Protein AF-A0A3D3L5B1-F1 (afdb_monomer)

pLDDT: mean 85.47, std 14.02, range [41.84, 98.19]

Radius of gyration: 19.56 Å; Cα contacts (8 Å, |Δi|>4): 425; chains: 1; bounding box: 46×57×60 Å

Solvent-accessible surface area (backbone atoms only — not comparable to full-atom values): 13973 Å² total; per-residue (Å²): 134,83,84,76,82,83,74,81,85,89,62,65,64,70,62,56,50,53,57,53,61,76,62,46,93,43,90,77,26,42,66,44,68,47,64,77,66,81,74,58,71,79,72,46,52,65,55,47,72,66,40,90,47,33,45,27,36,31,35,68,34,45,77,72,31,15,80,72,21,50,55,22,92,88,37,89,55,95,48,49,39,50,63,39,56,51,52,49,52,56,45,32,54,71,60,48,82,61,47,67,40,21,49,31,74,96,42,93,81,34,35,23,33,66,50,72,57,61,77,83,53,88,85,47,56,73,68,55,42,50,47,44,54,25,28,17,62,52,71,60,37,54,46,61,41,80,35,52,67,22,53,48,98,90,64,50,80,35,89,90,46,60,38,65,58,56,41,77,76,41,79,47,80,55,93,61,19,45,37,37,31,49,42,53,70,45,88,79,18,72,44,38,38,34,34,38,31,36,68,90,38,82,75,45,78,42,84,36,58,60,52,72,43,77,59,54,55,47,100,85,68,45,65,68,58,63,41,80,47,79,49,74,46,69,38,48,97,67,135

Nearest PDB structures (foldseek):
  4lpv-assembly1_A  TM=5.262E-01  e=6.154E-03  synthetic construct
  7kgy-assembly1_C-4  TM=3.955E-01  e=9.762E-02  Faecalibacterium prausnitzii
  3qwq-assembly1_B  TM=3.618E-01  e=9.762E-02  Homo sapiens
  5dc4-assembly1_B  TM=4.118E-01  e=4.409E-01  Homo sapiens
  6a97-assembly1_A  TM=2.199E-01  e=3.429E-01  Mus musculus

Foldseek 3Di:
DDDDPDDDDPDDVLVVQVVVQVPDPAVLFAADEAEPPPDDLVVCPCVLVSDLRHQAYEQEAEDQLHQFDLRHPNDVPSTRDRPSVVSRLVCLLVLGHHDYFFDQPPPLLRQKDKAFDFPDCPPDDPVVNNRRRRNSSSVVRIDMGRFQFDADPVGHGDPVRGPPQWDWPDWDCDPQKTKTAIGRADPQQPWKKKFKAFNVGTPDIDGDRIDIGHQDADPVRHGPTSDIDMDMDGGGPDD

Sequence (239 aa):
MQYRLMQGTNRPWRGVFREAFEKLQHPDGGGMTLNHPTGKLADYLPMLDFDPRVLGIKVWNQLTSGFGSSRGFYDHSGGPSLHFYKLWDDILRTGRRCWGFFVKDHNTYGRGRNVLLVPKLNAMNATEREAAALRAYRRGTFFGSVASLAASETGEVIAPYDRSSFRFSRIIVKDDALHVSVSGSDPKRPNVQIRFITDQGIASIVDAAEAAFPLKRDASGRLEAAFVRVEAFAYPKTH

Mean predicted aligned error: 7.01 Å

Secondary structure (DSSP, 8-state):
-------S--S-HHHHHHHHHHT-SSTTS--EEE-S--S-HHHHHHHHTT-TTEEEEE----GGG-TT-S--TT--SSS---HHHHHHHHHHHTT---EEE---TT-TT--EEEEE--S-GGGS-HHHHHHHHHHHHHHT-EEEEEPBPPB-TT--B-TT--B--SEEEEEEEETTEEEEEEE---TTS-EEEEEEEETTEEEEEE-SSEEEEE--B-TTS-BSSS-EEEEEEEE-S--

Structure (mmCIF, N/CA/C/O backbone):
data_AF-A0A3D3L5B1-F1
#
_entry.id   AF-A0A3D3L5B1-F1
#
loop_
_atom_site.group_PDB
_atom_site.id
_atom_site.type_symbol
_atom_site.label_atom_id
_atom_site.label_alt_id
_atom_site.label_comp_id
_atom_site.label_asym_id
_atom_site.label_entity_id
_atom_site.label_seq_id
_atom_site.pdbx_PDB_ins_code
_atom_site.Cartn_x
_atom_site.Cartn_y
_atom_site.Cartn_z
_atom_site.occupancy
_atom_site.B_iso_or_equiv
_atom_site.auth_seq_id
_atom_site.auth_comp_id
_atom_site.auth_asym_id
_atom_site.auth_atom_id
_atom_site.pdbx_PDB_model_num
ATOM 1 N N . MET A 1 1 ? 1.479 20.572 -40.925 1.00 41.84 1 MET A N 1
ATOM 2 C CA . MET A 1 1 ? 2.592 19.788 -40.346 1.00 41.84 1 MET A CA 1
ATOM 3 C C . MET A 1 1 ? 2.383 19.761 -38.837 1.00 41.84 1 MET A C 1
ATOM 5 O O . MET A 1 1 ? 2.417 20.818 -38.224 1.00 41.84 1 MET A O 1
ATOM 9 N N . GLN A 1 2 ? 2.015 18.617 -38.257 1.00 47.66 2 GLN A N 1
ATOM 10 C CA . GLN A 1 2 ? 1.681 18.516 -36.832 1.00 47.66 2 GLN A CA 1
ATOM 11 C C . GLN A 1 2 ? 2.930 18.048 -36.077 1.00 47.66 2 GLN A C 1
ATOM 13 O O . GLN A 1 2 ? 3.374 16.916 -36.257 1.00 47.66 2 GLN A O 1
ATOM 18 N N . TYR A 1 3 ? 3.533 18.930 -35.279 1.00 49.78 3 TYR A N 1
ATOM 19 C CA . TYR A 1 3 ? 4.671 18.568 -34.438 1.00 49.78 3 TYR A CA 1
ATOM 20 C C . TYR A 1 3 ? 4.189 17.635 -33.327 1.00 49.78 3 TYR A C 1
ATOM 22 O O . TYR A 1 3 ? 3.417 18.031 -32.454 1.00 49.78 3 TYR A O 1
ATOM 30 N N . ARG A 1 4 ? 4.622 16.373 -33.367 1.00 54.03 4 ARG A N 1
ATOM 31 C CA . ARG A 1 4 ? 4.389 15.426 -32.278 1.00 54.03 4 ARG A CA 1
ATOM 32 C C . ARG A 1 4 ? 5.399 15.751 -31.183 1.00 54.03 4 ARG A C 1
ATOM 34 O O . ARG A 1 4 ? 6.588 15.493 -31.348 1.00 54.03 4 ARG A O 1
ATOM 41 N N . LEU A 1 5 ? 4.937 16.348 -30.087 1.00 48.56 5 LEU A N 1
ATOM 42 C CA . LEU A 1 5 ? 5.744 16.489 -28.877 1.00 48.56 5 LEU A CA 1
ATOM 43 C C . LEU A 1 5 ? 6.160 15.087 -28.420 1.00 48.56 5 LEU A C 1
ATOM 45 O O . LEU A 1 5 ? 5.328 14.299 -27.970 1.00 48.56 5 LEU A O 1
ATOM 49 N N . MET A 1 6 ? 7.439 14.755 -28.594 1.00 58.12 6 MET A N 1
ATOM 50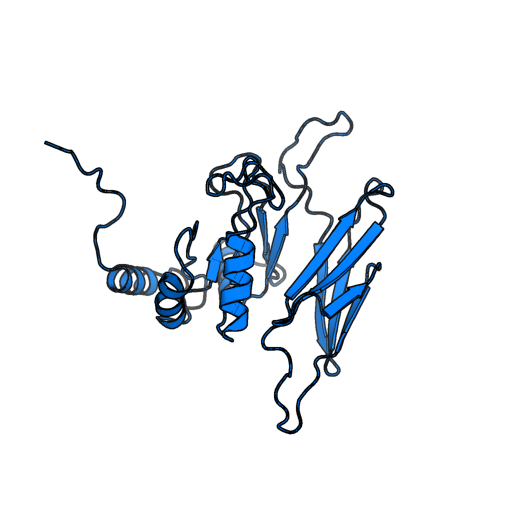 C CA . MET A 1 6 ? 7.994 13.498 -28.105 1.00 58.12 6 MET A CA 1
ATOM 51 C C . MET A 1 6 ? 8.172 13.612 -26.592 1.00 58.12 6 MET A C 1
ATOM 53 O O . MET A 1 6 ? 9.041 14.337 -26.117 1.00 58.12 6 MET A O 1
ATOM 57 N N . GLN A 1 7 ? 7.325 12.919 -25.835 1.00 62.00 7 GLN A N 1
ATOM 58 C CA . GLN A 1 7 ? 7.476 12.762 -24.391 1.00 62.00 7 GLN A CA 1
ATOM 59 C C . GLN A 1 7 ? 8.074 11.380 -24.091 1.00 62.00 7 GLN A C 1
ATOM 61 O O . GLN A 1 7 ? 7.596 10.365 -24.599 1.00 62.00 7 GLN A O 1
ATOM 66 N N . GLY A 1 8 ? 9.112 11.332 -23.252 1.00 71.62 8 GLY A N 1
ATOM 67 C CA . GLY A 1 8 ? 9.772 10.088 -22.836 1.00 71.62 8 GLY A CA 1
ATOM 68 C C . GLY A 1 8 ? 10.877 9.599 -23.782 1.00 71.62 8 GLY A C 1
ATOM 69 O O . GLY A 1 8 ? 11.389 10.345 -24.609 1.00 71.62 8 GLY A O 1
ATOM 70 N N . THR A 1 9 ? 11.284 8.333 -23.631 1.00 75.56 9 THR A N 1
ATOM 71 C CA . THR A 1 9 ? 12.465 7.764 -24.317 1.00 75.56 9 THR A CA 1
ATOM 72 C C . THR A 1 9 ? 12.182 7.202 -25.713 1.00 75.56 9 THR A C 1
ATOM 74 O O . THR A 1 9 ? 13.122 6.815 -26.400 1.00 75.56 9 THR A O 1
ATOM 77 N N . ASN A 1 10 ? 10.909 7.104 -26.123 1.00 81.75 10 ASN A N 1
ATOM 78 C CA . ASN A 1 10 ? 10.456 6.457 -27.368 1.00 81.75 10 ASN A CA 1
ATOM 79 C C . ASN A 1 10 ? 11.004 5.024 -27.584 1.00 81.75 10 ASN A C 1
ATOM 81 O O . ASN A 1 10 ? 11.100 4.532 -28.707 1.00 81.75 10 ASN A O 1
ATOM 85 N N . ARG A 1 11 ? 11.389 4.344 -26.498 1.00 86.81 11 ARG A N 1
ATOM 86 C CA . ARG A 1 11 ? 11.895 2.967 -26.502 1.00 86.81 11 ARG A CA 1
ATOM 87 C C . ARG A 1 11 ? 10.811 2.010 -26.005 1.00 86.81 11 ARG A C 1
ATOM 89 O O . ARG A 1 11 ? 10.010 2.397 -25.152 1.00 86.81 11 ARG A O 1
ATOM 96 N N . PRO A 1 12 ? 10.804 0.740 -26.451 1.00 90.81 12 PRO A N 1
ATOM 97 C CA . PRO A 1 12 ? 9.950 -0.279 -25.855 1.00 90.81 12 PRO A CA 1
ATOM 98 C C . PRO A 1 12 ? 10.194 -0.370 -24.346 1.00 90.81 12 PRO A C 1
ATOM 100 O O . PRO A 1 12 ? 11.338 -0.521 -23.907 1.00 90.81 12 PRO A O 1
ATOM 103 N N . TRP A 1 13 ? 9.122 -0.323 -23.552 1.00 92.38 13 TRP A N 1
ATOM 104 C CA . TRP A 1 13 ? 9.207 -0.264 -22.088 1.00 92.38 13 TRP A CA 1
ATOM 105 C C . TRP A 1 13 ? 10.046 -1.405 -21.490 1.00 92.38 13 TRP A C 1
ATOM 107 O O . TRP A 1 13 ? 10.797 -1.177 -20.549 1.00 92.38 13 TRP A O 1
ATOM 117 N N . ARG A 1 14 ? 10.015 -2.607 -22.087 1.00 95.12 14 ARG A N 1
ATOM 118 C CA . ARG A 1 14 ? 10.829 -3.758 -21.648 1.00 95.12 14 ARG A CA 1
ATOM 119 C C . ARG A 1 14 ? 12.327 -3.459 -21.664 1.00 95.12 14 ARG A C 1
ATOM 121 O O . ARG A 1 14 ? 13.038 -3.865 -20.753 1.00 95.12 14 ARG A O 1
ATOM 128 N N . GLY A 1 15 ? 12.805 -2.758 -22.694 1.00 94.94 15 GLY A N 1
ATOM 129 C CA . GLY A 1 15 ? 14.213 -2.370 -22.801 1.00 94.94 15 GLY A CA 1
ATOM 130 C C . GLY A 1 15 ? 14.598 -1.351 -21.731 1.00 94.94 15 GLY A C 1
ATOM 131 O O . GLY A 1 15 ? 15.632 -1.499 -21.090 1.00 94.94 15 GLY A O 1
ATOM 132 N N . VAL A 1 16 ? 13.720 -0.373 -21.487 1.00 92.81 16 VAL A N 1
ATOM 133 C CA . VAL A 1 16 ? 13.899 0.630 -20.426 1.00 92.81 16 VAL A CA 1
ATOM 134 C C . VAL A 1 16 ? 13.924 -0.030 -19.046 1.00 92.81 16 VAL A C 1
ATOM 136 O O . VAL A 1 16 ? 14.750 0.324 -18.212 1.00 92.81 16 VAL A O 1
ATOM 139 N N . PHE A 1 17 ? 13.057 -1.017 -18.809 1.00 94.88 17 PHE A N 1
ATOM 140 C CA . PHE A 1 17 ? 12.975 -1.706 -17.523 1.00 94.88 17 PHE A CA 1
ATOM 141 C C . PHE A 1 17 ? 14.249 -2.490 -17.217 1.00 94.88 17 PHE A C 1
ATOM 143 O O . PHE A 1 17 ? 14.795 -2.331 -16.130 1.00 94.88 17 PHE A O 1
ATOM 150 N N . ARG A 1 18 ? 14.762 -3.280 -18.173 1.00 95.12 18 ARG A N 1
ATOM 151 C CA . ARG A 1 18 ? 16.017 -4.033 -17.983 1.00 95.12 18 ARG A CA 1
ATOM 152 C C . ARG A 1 18 ? 17.177 -3.114 -17.629 1.00 95.12 18 ARG A C 1
ATOM 154 O O . ARG A 1 18 ? 17.833 -3.332 -16.618 1.00 95.12 18 ARG A O 1
ATOM 161 N N . GLU A 1 19 ? 17.355 -2.054 -18.410 1.00 93.69 19 GLU A N 1
ATOM 162 C CA . GLU A 1 19 ? 18.441 -1.101 -18.193 1.00 93.69 19 GLU A CA 1
ATOM 163 C C . GLU A 1 19 ? 18.327 -0.403 -16.829 1.00 93.69 19 GLU A C 1
ATOM 165 O O . GLU A 1 19 ? 19.323 -0.232 -16.129 1.00 93.69 19 GLU A O 1
ATOM 170 N N . ALA A 1 20 ? 17.113 -0.023 -16.418 1.00 92.69 20 ALA A N 1
ATOM 171 C CA . ALA A 1 20 ? 16.890 0.568 -15.102 1.00 92.69 20 ALA A CA 1
ATOM 172 C C . ALA A 1 20 ? 17.238 -0.413 -13.972 1.00 92.69 20 ALA A C 1
ATOM 174 O O . ALA A 1 20 ? 17.812 -0.015 -12.959 1.00 92.69 20 ALA A O 1
ATOM 175 N N . PHE A 1 21 ? 16.919 -1.696 -14.142 1.00 94.81 21 PHE A N 1
ATOM 176 C CA . PHE A 1 21 ? 17.197 -2.709 -13.133 1.00 94.81 21 PHE A CA 1
ATOM 177 C C . PHE A 1 21 ? 18.678 -3.076 -13.006 1.00 94.81 21 PHE A C 1
ATOM 179 O O . PHE A 1 21 ? 19.120 -3.386 -11.902 1.00 94.81 21 PHE A O 1
ATOM 186 N N . GLU A 1 22 ? 19.440 -3.025 -14.098 1.00 93.50 22 GLU A N 1
ATOM 187 C CA . GLU A 1 22 ? 20.901 -3.199 -14.087 1.00 93.50 22 GLU A CA 1
ATOM 188 C C . GLU A 1 22 ? 21.615 -2.067 -13.335 1.00 93.50 22 GLU A C 1
ATOM 190 O O . GLU A 1 22 ? 22.705 -2.262 -12.807 1.00 93.50 22 GLU A O 1
ATOM 195 N N . LYS A 1 23 ? 20.980 -0.893 -13.247 1.00 91.44 23 LYS A N 1
ATOM 196 C CA . LYS A 1 23 ? 21.533 0.323 -12.635 1.00 91.44 23 LYS A CA 1
ATOM 197 C C . LYS A 1 23 ? 21.024 0.589 -11.212 1.00 91.44 23 LYS A C 1
ATOM 199 O O . LYS A 1 23 ? 21.218 1.688 -10.692 1.00 91.44 23 LYS A O 1
ATOM 204 N N . LEU A 1 24 ? 20.358 -0.376 -10.569 1.00 91.44 24 LEU A N 1
ATOM 205 C CA . LEU A 1 24 ? 19.928 -0.220 -9.176 1.00 91.44 24 LEU A CA 1
ATOM 206 C C . LEU A 1 24 ? 21.146 -0.067 -8.257 1.00 91.44 24 LEU A C 1
ATOM 208 O O . LEU A 1 24 ? 21.999 -0.946 -8.199 1.00 91.44 24 LEU A O 1
ATOM 212 N N . GLN A 1 25 ? 21.178 1.016 -7.477 1.00 90.88 25 GLN A N 1
ATOM 213 C CA . GLN A 1 25 ? 22.231 1.261 -6.481 1.00 90.88 25 GLN A CA 1
ATOM 214 C C . GLN A 1 25 ? 22.277 0.175 -5.396 1.00 90.88 25 GLN A C 1
ATOM 216 O O . GLN A 1 25 ? 23.343 -0.169 -4.892 1.00 90.88 25 GLN A O 1
ATOM 221 N N . HIS A 1 26 ? 21.116 -0.393 -5.060 1.00 90.69 26 HIS A N 1
ATOM 222 C CA . HIS A 1 26 ? 20.982 -1.508 -4.130 1.00 90.69 26 HIS A CA 1
ATOM 223 C C . HIS A 1 26 ? 20.281 -2.673 -4.839 1.00 90.69 26 HIS A C 1
ATOM 225 O O . HIS A 1 26 ? 19.079 -2.574 -5.090 1.00 90.69 26 HIS A O 1
ATOM 231 N N . PRO A 1 27 ? 20.980 -3.783 -5.140 1.00 89.38 27 PRO A N 1
ATOM 232 C CA . PRO A 1 27 ? 20.403 -4.910 -5.879 1.00 89.38 27 PRO A CA 1
ATOM 233 C C . PRO A 1 27 ? 19.152 -5.517 -5.228 1.00 89.38 27 PRO A C 1
ATOM 235 O O . PRO A 1 27 ? 18.254 -5.993 -5.921 1.00 89.38 27 PRO A O 1
ATOM 238 N N . ASP A 1 28 ? 19.075 -5.476 -3.896 1.00 91.50 28 ASP A N 1
ATOM 239 C CA . ASP A 1 28 ? 17.947 -5.976 -3.108 1.00 91.50 28 ASP A CA 1
ATOM 240 C C . ASP A 1 28 ? 17.035 -4.860 -2.566 1.00 91.50 28 ASP A C 1
ATOM 242 O O . ASP A 1 28 ? 16.124 -5.115 -1.776 1.00 91.50 28 ASP A O 1
ATOM 246 N N . GLY A 1 29 ? 17.266 -3.616 -2.987 1.00 91.44 29 GLY A N 1
ATOM 247 C CA . GLY A 1 29 ? 16.500 -2.443 -2.594 1.00 91.44 29 GLY A CA 1
ATOM 248 C C . GLY A 1 29 ? 15.704 -1.854 -3.756 1.00 91.44 29 GLY A C 1
ATOM 249 O O . GLY A 1 29 ? 16.042 -2.000 -4.928 1.00 91.44 29 GLY A O 1
ATOM 250 N N . GLY A 1 30 ? 14.617 -1.163 -3.427 1.00 89.00 30 GLY A N 1
ATOM 251 C CA . GLY A 1 30 ? 13.880 -0.325 -4.362 1.00 89.00 30 GLY A CA 1
ATOM 252 C C . GLY A 1 30 ? 13.237 -1.142 -5.469 1.00 89.00 30 GLY A C 1
ATOM 253 O O . GLY A 1 30 ? 12.916 -2.312 -5.273 1.00 89.00 30 GLY A O 1
ATOM 254 N N . GLY A 1 31 ? 13.031 -0.521 -6.623 1.00 93.62 31 GLY A N 1
ATOM 255 C CA . GLY A 1 31 ? 12.413 -1.115 -7.802 1.00 93.62 31 GLY A CA 1
ATOM 256 C C . GLY A 1 31 ? 11.733 -0.052 -8.658 1.00 93.62 31 GLY A C 1
ATOM 257 O O . GLY A 1 31 ? 11.934 1.143 -8.462 1.00 93.62 31 GLY A O 1
ATOM 258 N N . MET A 1 32 ? 10.918 -0.504 -9.601 1.00 94.94 32 MET A N 1
ATOM 259 C CA . MET A 1 32 ? 10.133 0.331 -10.500 1.00 94.94 32 MET A CA 1
ATOM 260 C C . MET A 1 32 ? 8.702 0.453 -9.983 1.00 94.94 32 MET A C 1
ATOM 262 O O . MET A 1 32 ? 8.073 -0.552 -9.641 1.00 94.94 32 MET A O 1
ATOM 266 N N . THR A 1 33 ? 8.166 1.669 -9.991 1.00 94.38 33 THR A N 1
ATOM 267 C CA . THR A 1 33 ? 6.740 1.935 -9.784 1.00 94.38 33 THR A CA 1
ATOM 268 C C . THR A 1 33 ? 6.119 2.431 -11.082 1.00 94.38 33 THR A C 1
ATOM 270 O O . THR A 1 33 ? 6.701 3.251 -11.792 1.00 94.38 33 THR A O 1
ATOM 273 N N . LEU A 1 34 ? 4.921 1.947 -11.402 1.00 94.50 34 LEU A N 1
ATOM 274 C CA . LEU A 1 34 ? 4.155 2.431 -12.549 1.00 94.50 34 LEU A CA 1
ATOM 275 C C . LEU A 1 34 ? 3.356 3.657 -12.098 1.00 94.50 34 LEU A C 1
ATOM 277 O O . LEU A 1 34 ? 2.328 3.545 -11.424 1.00 94.50 34 LEU A O 1
ATOM 281 N N . ASN A 1 35 ? 3.885 4.841 -12.391 1.00 89.25 35 ASN A N 1
ATOM 282 C CA . ASN A 1 35 ? 3.299 6.098 -11.937 1.00 89.25 35 ASN A CA 1
ATOM 283 C C . ASN A 1 35 ? 2.119 6.519 -12.820 1.00 89.25 35 ASN A C 1
ATOM 285 O O . ASN A 1 35 ? 2.105 6.215 -14.009 1.00 89.25 35 ASN A O 1
ATOM 289 N N . HIS A 1 36 ? 1.136 7.205 -12.213 1.00 85.38 36 HIS A N 1
ATOM 290 C CA . HIS A 1 36 ? -0.056 7.759 -12.885 1.00 85.38 36 HIS A CA 1
ATOM 291 C C . HIS A 1 36 ? -0.653 6.825 -13.960 1.00 85.38 36 HIS A C 1
ATOM 293 O O . HIS A 1 36 ? -0.750 7.215 -15.126 1.00 85.38 36 HIS A O 1
ATOM 299 N N . PRO A 1 37 ? -1.034 5.582 -13.602 1.00 87.88 37 PRO A N 1
ATOM 300 C CA . PRO A 1 37 ? -1.519 4.616 -14.577 1.00 87.88 37 PRO A CA 1
ATOM 301 C C . PRO A 1 37 ? -2.951 4.943 -15.043 1.00 87.88 37 PRO A C 1
ATOM 303 O O . PRO A 1 37 ? -3.935 4.581 -14.402 1.00 87.88 37 PRO A O 1
ATOM 306 N N . THR A 1 38 ? -3.077 5.656 -16.160 1.00 83.44 38 THR A N 1
ATOM 307 C CA . THR A 1 38 ? -4.362 6.063 -16.762 1.00 83.44 38 THR A CA 1
ATOM 308 C C . THR A 1 38 ? -4.910 5.072 -17.795 1.00 83.44 38 THR A C 1
ATOM 310 O O . THR A 1 38 ? -6.014 5.262 -18.296 1.00 83.44 38 THR A O 1
ATOM 313 N N . GLY A 1 39 ? -4.149 4.028 -18.131 1.00 83.62 39 GLY A N 1
ATOM 314 C CA . GLY A 1 39 ? -4.523 2.984 -19.085 1.00 83.62 39 GLY A CA 1
ATOM 315 C C . GLY A 1 39 ? -5.474 1.934 -18.509 1.00 83.62 39 GLY A C 1
ATOM 316 O O . GLY A 1 39 ? -5.976 2.050 -17.387 1.00 83.62 39 GLY A O 1
ATOM 317 N N . LYS A 1 40 ? -5.707 0.877 -19.287 1.00 89.00 40 LYS A N 1
ATOM 318 C CA . LYS A 1 40 ? -6.562 -0.253 -18.902 1.00 89.00 40 LYS A CA 1
ATOM 319 C C . LYS A 1 40 ? -5.756 -1.293 -18.128 1.00 89.00 40 LYS A C 1
ATOM 321 O O . LYS A 1 40 ? -4.545 -1.400 -18.288 1.00 89.00 40 LYS A O 1
ATOM 326 N N . LEU A 1 41 ? -6.446 -2.136 -17.356 1.00 93.75 41 LEU A N 1
ATOM 327 C CA . LEU A 1 41 ? -5.845 -3.254 -16.615 1.00 93.75 41 LEU A CA 1
ATOM 328 C C . LEU A 1 41 ? -4.854 -4.070 -17.467 1.00 93.75 41 LEU A C 1
ATOM 330 O O . LEU A 1 41 ? -3.717 -4.292 -17.052 1.00 93.75 41 LEU A O 1
ATOM 334 N N . ALA A 1 42 ? -5.269 -4.458 -18.677 1.00 96.00 42 ALA A N 1
ATOM 335 C CA . ALA A 1 42 ? -4.481 -5.277 -19.599 1.00 96.00 42 ALA A CA 1
ATOM 336 C C . ALA A 1 42 ? -3.145 -4.640 -20.025 1.00 96.00 42 ALA A C 1
ATOM 338 O O . ALA A 1 42 ? -2.219 -5.369 -20.372 1.00 96.00 42 ALA A O 1
ATOM 339 N N . ASP A 1 43 ? -3.016 -3.313 -19.955 1.00 94.06 43 ASP A N 1
ATOM 340 C CA . ASP A 1 43 ? -1.771 -2.615 -20.288 1.00 94.06 43 ASP A CA 1
ATOM 341 C C . ASP A 1 43 ? -0.705 -2.824 -19.198 1.00 94.06 43 ASP A C 1
ATOM 343 O O . ASP A 1 43 ? 0.495 -2.840 -19.479 1.00 94.06 43 ASP A O 1
ATOM 347 N N . TYR A 1 44 ? -1.142 -3.018 -17.948 1.00 96.00 44 TYR A N 1
ATOM 348 C CA . TYR A 1 44 ? -0.272 -3.088 -16.774 1.00 96.00 44 TYR A CA 1
ATOM 349 C C . TYR A 1 44 ? 0.092 -4.510 -16.357 1.00 96.00 44 TYR A C 1
ATOM 351 O O . TYR A 1 44 ? 1.190 -4.707 -15.835 1.00 96.00 44 TYR A O 1
ATOM 359 N N . LEU A 1 45 ? -0.767 -5.509 -16.605 1.00 97.31 45 LEU A N 1
ATOM 360 C CA . LEU A 1 45 ? -0.469 -6.900 -16.224 1.00 97.31 45 LEU A CA 1
ATOM 361 C C . LEU A 1 45 ? 0.865 -7.398 -16.813 1.00 97.31 45 LEU A C 1
ATOM 363 O O . LEU A 1 45 ? 1.695 -7.876 -16.042 1.00 97.31 45 LEU A O 1
ATOM 367 N N . PRO A 1 46 ? 1.165 -7.203 -18.116 1.00 97.50 46 PRO A N 1
ATOM 368 C CA . PRO A 1 46 ? 2.442 -7.637 -18.678 1.00 97.50 46 PRO A CA 1
ATOM 369 C C . PRO A 1 46 ? 3.645 -6.890 -18.097 1.00 97.50 46 PRO A C 1
ATOM 371 O O . PRO A 1 46 ? 4.748 -7.428 -18.109 1.00 97.50 46 PRO A O 1
ATOM 374 N N . MET A 1 47 ? 3.460 -5.648 -17.630 1.00 97.56 47 MET A N 1
ATOM 375 C CA . MET A 1 47 ? 4.521 -4.877 -16.978 1.00 97.56 47 MET A CA 1
ATOM 376 C C . MET A 1 47 ? 4.802 -5.412 -15.574 1.00 97.56 47 MET A C 1
ATOM 378 O O . MET A 1 47 ? 5.963 -5.555 -15.210 1.00 97.56 47 MET A O 1
ATOM 382 N N . LEU A 1 48 ? 3.760 -5.732 -14.805 1.00 97.50 48 LEU A N 1
ATOM 383 C CA . LEU A 1 48 ? 3.882 -6.318 -13.466 1.00 97.50 48 LEU A CA 1
ATOM 384 C C . LEU A 1 48 ? 4.485 -7.727 -13.506 1.00 97.50 48 LEU A C 1
ATOM 386 O O . LEU A 1 48 ? 5.319 -8.056 -12.666 1.00 97.50 48 LEU A O 1
ATOM 390 N N . ASP A 1 49 ? 4.117 -8.522 -14.512 1.00 97.31 49 ASP A N 1
ATOM 391 C CA . ASP A 1 49 ? 4.609 -9.893 -14.699 1.00 97.31 49 ASP A CA 1
ATOM 392 C C . ASP A 1 49 ? 6.040 -9.937 -15.272 1.00 97.31 49 ASP A C 1
ATOM 394 O O . ASP A 1 49 ? 6.661 -10.997 -15.321 1.00 97.31 49 ASP A O 1
ATOM 398 N N . PHE A 1 50 ? 6.581 -8.800 -15.723 1.00 97.50 50 PHE A N 1
ATOM 399 C CA . PHE A 1 50 ? 7.870 -8.751 -16.412 1.00 97.50 50 PHE A CA 1
ATOM 400 C C . PHE A 1 50 ? 9.056 -9.097 -15.511 1.00 97.50 50 PHE A C 1
ATOM 402 O O . PHE A 1 50 ? 9.982 -9.780 -15.944 1.00 97.50 50 PHE A O 1
ATOM 409 N N . ASP A 1 51 ? 9.063 -8.563 -14.291 1.00 96.06 51 ASP A N 1
ATOM 410 C CA . ASP A 1 51 ? 10.162 -8.716 -13.344 1.00 96.06 51 ASP A CA 1
ATOM 411 C C . ASP A 1 51 ? 9.653 -8.418 -11.921 1.00 96.06 51 ASP A C 1
ATOM 413 O O . ASP A 1 51 ? 8.951 -7.420 -11.729 1.00 96.06 51 ASP A O 1
ATOM 417 N N . PRO A 1 52 ? 10.038 -9.189 -10.884 1.00 94.00 52 PRO A N 1
ATOM 418 C CA . PRO A 1 52 ? 9.644 -8.921 -9.496 1.00 94.00 52 PRO A CA 1
ATOM 419 C C . PRO A 1 52 ? 10.152 -7.571 -8.957 1.00 94.00 52 PRO A C 1
ATOM 421 O O . PRO A 1 52 ? 9.825 -7.178 -7.835 1.00 94.00 52 PRO A O 1
ATOM 424 N N . ARG A 1 53 ? 10.984 -6.845 -9.707 1.00 96.12 53 ARG A N 1
ATOM 425 C CA . ARG A 1 53 ? 11.406 -5.461 -9.464 1.00 96.12 53 ARG A CA 1
ATOM 426 C C . ARG A 1 53 ? 10.442 -4.413 -9.994 1.00 96.12 53 ARG A C 1
ATOM 428 O O . ARG A 1 53 ? 10.615 -3.260 -9.617 1.00 96.12 53 ARG A O 1
ATOM 435 N N . VAL A 1 54 ? 9.381 -4.787 -10.702 1.00 97.19 54 VAL A N 1
ATOM 436 C CA . VAL A 1 54 ? 8.183 -3.952 -10.857 1.00 97.19 54 VAL A CA 1
ATOM 437 C C . VAL A 1 54 ? 7.308 -4.148 -9.618 1.00 97.19 54 VAL A C 1
ATOM 439 O O . VAL A 1 54 ? 6.746 -5.215 -9.383 1.00 97.19 54 VAL A O 1
ATOM 442 N N . LEU A 1 55 ? 7.278 -3.139 -8.749 1.00 97.00 55 LEU A N 1
ATOM 443 C CA . LEU A 1 55 ? 6.739 -3.273 -7.393 1.00 97.00 55 LEU A CA 1
ATOM 444 C C . LEU A 1 55 ? 5.219 -3.120 -7.341 1.00 97.00 55 LEU A C 1
ATOM 446 O O . LEU A 1 55 ? 4.558 -3.733 -6.507 1.00 97.00 55 LEU A O 1
ATOM 450 N N . GLY A 1 56 ? 4.670 -2.285 -8.213 1.00 96.88 56 GLY A N 1
ATOM 451 C CA . GLY A 1 56 ? 3.254 -1.969 -8.220 1.00 96.88 56 GLY A CA 1
ATOM 452 C C . GLY A 1 56 ? 2.982 -0.631 -8.880 1.00 96.88 56 GLY A C 1
ATOM 453 O O . GLY A 1 56 ? 3.765 -0.157 -9.711 1.00 96.88 56 GLY A O 1
ATOM 454 N N . ILE A 1 57 ? 1.869 -0.020 -8.493 1.00 95.81 57 ILE A N 1
ATOM 455 C CA . ILE A 1 57 ? 1.353 1.177 -9.142 1.00 95.81 57 ILE A CA 1
ATOM 456 C C . ILE A 1 57 ? 1.234 2.345 -8.174 1.00 95.81 57 ILE A C 1
ATOM 458 O O . ILE A 1 57 ? 1.020 2.179 -6.970 1.00 95.81 57 ILE A O 1
ATOM 462 N N . LYS A 1 58 ? 1.306 3.557 -8.718 1.00 91.12 58 LYS A N 1
ATOM 463 C CA . LYS A 1 58 ? 0.890 4.746 -7.986 1.00 91.12 58 LYS A CA 1
ATOM 464 C C . LYS A 1 58 ? -0.631 4.775 -7.858 1.00 91.12 58 LYS A C 1
ATOM 466 O O . LYS A 1 58 ? -1.344 4.905 -8.852 1.00 91.12 58 LYS A O 1
ATOM 471 N N . VAL A 1 59 ? -1.104 4.766 -6.618 1.00 8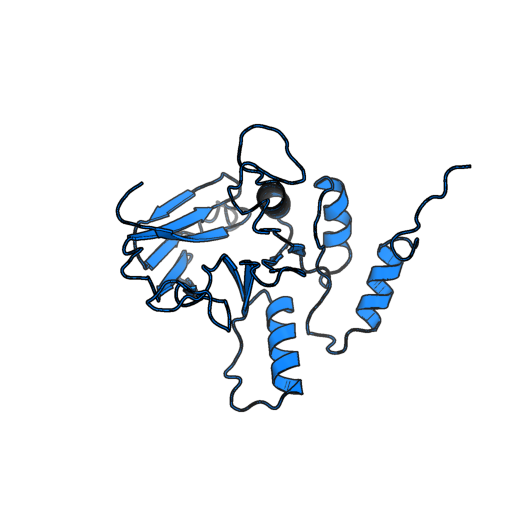8.31 59 VAL A N 1
ATOM 472 C CA . VAL A 1 59 ? -2.497 5.027 -6.253 1.00 88.31 59 VAL A CA 1
ATOM 473 C C . VAL A 1 59 ? -2.642 6.538 -6.083 1.00 88.31 59 VAL A C 1
ATOM 475 O O . VAL A 1 59 ? -2.410 7.107 -5.016 1.00 88.31 59 VAL A O 1
ATOM 478 N N . TRP A 1 60 ? -2.899 7.221 -7.197 1.00 72.94 60 TRP A N 1
ATOM 479 C CA . TRP A 1 60 ? -2.846 8.680 -7.267 1.00 72.94 60 TRP A CA 1
ATOM 480 C C . TRP A 1 60 ? -3.975 9.346 -6.469 1.00 72.94 60 TRP A C 1
ATOM 482 O O . TRP A 1 60 ? -5.145 9.034 -6.664 1.00 72.94 60 TRP A O 1
ATOM 492 N N . ASN A 1 61 ? -3.624 10.306 -5.605 1.00 66.00 61 ASN A N 1
ATOM 493 C CA . ASN A 1 61 ? -4.544 10.936 -4.649 1.00 66.00 61 ASN A CA 1
ATOM 494 C C . ASN A 1 61 ? -4.408 12.478 -4.548 1.00 66.00 61 ASN A C 1
ATOM 496 O O . ASN A 1 61 ? -4.615 13.060 -3.481 1.00 66.00 61 ASN A O 1
ATOM 500 N N . GLN A 1 62 ? -4.023 13.153 -5.637 1.00 63.25 62 GLN A N 1
ATOM 501 C CA . GLN A 1 62 ? -3.793 14.610 -5.688 1.00 63.25 62 GLN A CA 1
ATOM 502 C C . GLN A 1 62 ? -5.036 15.447 -5.340 1.00 63.25 62 GLN A C 1
ATOM 504 O O . GLN A 1 62 ? -6.124 15.141 -5.788 1.00 63.25 62 GLN A O 1
ATOM 509 N N . LEU A 1 63 ? -4.842 16.564 -4.627 1.00 49.88 63 LEU A N 1
ATOM 510 C CA . LEU A 1 63 ? -5.858 17.484 -4.079 1.00 49.88 63 LEU A CA 1
ATOM 511 C C . LEU A 1 63 ? -7.004 17.942 -5.006 1.00 49.88 63 LEU A C 1
ATOM 513 O O . LEU A 1 63 ? -8.125 18.054 -4.524 1.00 49.88 63 LEU A O 1
ATOM 517 N N . THR A 1 64 ? -6.775 18.220 -6.292 1.00 48.12 64 THR A N 1
ATOM 518 C CA . THR A 1 64 ? -7.859 18.644 -7.208 1.00 48.12 64 THR A CA 1
ATOM 519 C C . THR A 1 64 ? -8.743 17.468 -7.635 1.00 48.12 64 THR A C 1
ATOM 521 O O . THR A 1 64 ? -9.943 17.625 -7.836 1.00 48.12 64 THR A O 1
ATOM 524 N N . SER A 1 65 ? -8.172 16.266 -7.650 1.00 47.94 65 SER A N 1
ATOM 525 C CA . SER A 1 65 ? -8.799 14.991 -7.998 1.00 47.94 65 SER A CA 1
ATOM 526 C C . SER A 1 65 ? -8.694 13.992 -6.838 1.00 47.94 65 SER A C 1
ATOM 528 O O . SER A 1 65 ? -8.408 12.821 -7.074 1.00 47.94 65 SER A O 1
ATOM 530 N N . GLY A 1 66 ? -8.796 14.475 -5.590 1.00 47.28 66 GLY A N 1
ATOM 531 C CA . GLY A 1 66 ? -8.490 13.714 -4.376 1.00 47.28 66 GLY A CA 1
ATOM 532 C C . GLY A 1 66 ? -9.183 12.356 -4.312 1.00 47.28 66 GLY A C 1
ATOM 533 O O . GLY A 1 66 ? -10.124 12.084 -5.052 1.00 47.28 66 GLY A O 1
ATOM 534 N N . PHE A 1 67 ? -8.749 11.500 -3.389 1.00 51.31 67 PHE A N 1
ATOM 535 C CA . PHE A 1 67 ? -9.516 10.299 -3.068 1.00 51.31 67 PHE A CA 1
ATOM 536 C C . PHE A 1 67 ? -10.934 10.722 -2.662 1.00 51.31 67 PHE A C 1
ATOM 538 O O . PHE A 1 67 ? -11.089 11.430 -1.668 1.00 51.31 67 PHE A O 1
ATOM 545 N N . GLY A 1 68 ? -11.947 10.380 -3.461 1.00 48.56 68 GLY A N 1
ATOM 546 C CA . GLY A 1 68 ? -13.301 10.886 -3.228 1.00 48.56 68 GLY A CA 1
ATOM 547 C C . GLY A 1 68 ? -13.621 12.268 -3.833 1.00 48.56 68 GLY A C 1
ATOM 548 O O . GLY A 1 68 ? -14.670 12.816 -3.514 1.00 48.56 68 GLY A O 1
ATOM 549 N N . SER A 1 69 ? -12.777 12.858 -4.691 1.00 53.59 69 SER A N 1
ATOM 550 C CA . SER A 1 69 ? -13.093 14.128 -5.373 1.00 53.59 69 SER A CA 1
ATOM 551 C C . SER A 1 69 ? -13.944 13.901 -6.616 1.00 53.59 69 SER A C 1
ATOM 553 O O . SER A 1 69 ? -13.539 13.168 -7.521 1.00 53.59 69 SER A O 1
ATOM 555 N N . SER A 1 70 ? -15.070 14.610 -6.696 1.00 53.78 70 SER A N 1
ATOM 556 C CA . SER A 1 70 ? -15.946 14.701 -7.873 1.00 53.78 70 SER A CA 1
ATOM 557 C C . SER A 1 70 ? -15.357 15.508 -9.040 1.00 53.78 70 SER A C 1
ATOM 559 O O . SER A 1 70 ? -15.992 15.633 -10.080 1.00 53.78 70 SER A O 1
ATOM 561 N N . ARG A 1 71 ? -14.148 16.072 -8.892 1.00 52.66 71 ARG A N 1
ATOM 562 C CA . ARG A 1 71 ? -13.434 16.846 -9.927 1.00 52.66 71 ARG A CA 1
ATOM 563 C C . ARG A 1 71 ? -12.199 16.106 -10.453 1.00 52.66 71 ARG A C 1
ATOM 565 O O . ARG A 1 71 ? -11.120 16.684 -10.582 1.00 52.66 71 ARG A O 1
ATOM 572 N N . GLY A 1 72 ? -12.323 14.801 -10.692 1.00 51.72 72 GLY A N 1
ATOM 573 C CA . GLY A 1 72 ? -11.236 13.991 -11.244 1.00 51.72 72 GLY A CA 1
ATOM 574 C C . GLY A 1 72 ? -10.732 14.527 -12.592 1.00 51.72 72 GLY A C 1
ATOM 575 O O . GLY A 1 72 ? -11.527 14.928 -13.430 1.00 51.72 72 GLY A O 1
ATOM 576 N N . PHE A 1 73 ? -9.415 14.500 -12.841 1.00 51.12 73 PHE A N 1
ATOM 577 C CA . PHE A 1 73 ? -8.841 14.895 -14.145 1.00 51.12 73 PHE A CA 1
ATOM 578 C C . PHE A 1 73 ? -9.255 13.974 -15.304 1.00 51.12 73 PHE A C 1
ATOM 580 O O . PHE A 1 73 ? -9.113 14.349 -16.463 1.00 51.12 73 PHE A O 1
ATOM 587 N N . TYR A 1 74 ? -9.725 12.767 -14.987 1.00 53.78 74 TYR A N 1
ATOM 588 C CA . TYR A 1 74 ? -9.956 11.686 -15.947 1.00 53.78 74 TYR A CA 1
ATOM 589 C C . TYR A 1 74 ? -11.426 11.252 -16.025 1.00 53.78 74 TYR A C 1
ATOM 591 O O . TYR A 1 74 ? -11.743 10.339 -16.780 1.00 53.78 74 TYR A O 1
ATOM 599 N N . ASP A 1 75 ? -12.313 11.878 -15.244 1.00 48.81 75 ASP A N 1
ATOM 600 C CA . ASP A 1 75 ? -13.734 11.536 -15.191 1.00 48.81 75 ASP A CA 1
ATOM 601 C C . ASP A 1 75 ? -14.574 12.799 -14.945 1.00 48.81 75 ASP A C 1
ATOM 603 O O . ASP A 1 75 ? -14.419 13.466 -13.922 1.00 48.81 75 ASP A O 1
ATOM 607 N N . HIS A 1 76 ? -15.427 13.139 -15.916 1.00 53.38 76 HIS A N 1
ATOM 608 C CA . HIS A 1 76 ? -16.387 14.246 -15.842 1.00 53.38 76 HIS A CA 1
ATOM 609 C C . HIS A 1 76 ? -17.771 13.794 -15.356 1.00 53.38 76 HIS A C 1
ATOM 611 O O . HIS A 1 76 ? -18.700 14.603 -15.321 1.00 53.38 76 HIS A O 1
ATOM 617 N N . SER A 1 77 ? -17.945 12.515 -15.009 1.00 52.12 77 SER A N 1
ATOM 618 C CA . SER A 1 77 ? -19.163 12.060 -14.351 1.00 52.12 77 SER A CA 1
ATOM 619 C C . SER A 1 77 ? -19.250 12.688 -12.955 1.00 52.12 77 SER A C 1
ATOM 621 O O . SER A 1 77 ? -18.240 12.907 -12.291 1.00 52.12 77 SER A O 1
ATOM 623 N N . GLY A 1 78 ? -20.457 13.046 -12.508 1.00 48.62 78 GLY A N 1
ATOM 624 C CA . GLY A 1 78 ? -20.700 13.804 -11.269 1.00 48.62 78 GLY A CA 1
ATOM 625 C C . GLY A 1 78 ? -20.384 13.068 -9.956 1.00 48.62 78 GLY A C 1
ATOM 626 O O . GLY A 1 78 ? -20.984 13.386 -8.932 1.00 48.62 78 GLY A O 1
ATOM 627 N N . GLY A 1 79 ? -19.483 12.083 -9.968 1.00 51.31 79 GLY A N 1
ATOM 628 C CA . GLY A 1 79 ? -19.084 11.275 -8.822 1.00 51.31 79 GLY A CA 1
ATOM 629 C C . GLY A 1 79 ? -17.566 11.245 -8.609 1.00 51.31 79 GLY A C 1
ATOM 630 O O . GLY A 1 79 ? -16.789 11.658 -9.468 1.00 51.31 79 GLY A O 1
ATOM 631 N N . PRO A 1 80 ? -17.110 10.783 -7.435 1.00 55.59 80 PRO A N 1
ATOM 632 C CA . PRO A 1 80 ? -15.694 10.722 -7.126 1.00 55.59 80 PRO A CA 1
ATOM 633 C C . PRO A 1 80 ? -14.911 9.768 -8.033 1.00 55.59 80 PRO A C 1
ATOM 635 O O . PRO A 1 80 ? -15.214 8.575 -8.105 1.00 55.59 80 PRO A O 1
ATOM 638 N N . SER A 1 81 ? -13.844 10.266 -8.665 1.00 63.94 81 SER A N 1
ATOM 639 C CA . SER A 1 81 ? -12.978 9.430 -9.502 1.00 63.94 81 SER A CA 1
ATOM 640 C C . SER A 1 81 ? -12.117 8.512 -8.627 1.00 63.94 81 SER A C 1
ATOM 642 O O . SER A 1 81 ? -11.186 8.952 -7.954 1.00 63.94 81 SER A O 1
ATOM 644 N N . LEU A 1 82 ? -12.435 7.214 -8.631 1.00 76.38 82 LEU A N 1
ATOM 645 C CA . LEU A 1 82 ? -11.689 6.166 -7.918 1.00 76.38 82 LEU A CA 1
ATOM 646 C C . LEU A 1 82 ? -10.835 5.305 -8.859 1.00 76.38 82 LEU A C 1
ATOM 648 O O . LEU A 1 82 ? -10.429 4.213 -8.471 1.00 76.38 82 LEU A O 1
ATOM 652 N N . HIS A 1 83 ? -10.569 5.774 -10.085 1.00 80.81 83 HIS A N 1
ATOM 653 C CA . HIS A 1 83 ? -9.883 5.012 -11.144 1.00 80.81 83 HIS A CA 1
ATOM 654 C C . HIS A 1 83 ? -8.641 4.270 -10.640 1.00 80.81 83 HIS A C 1
ATOM 656 O O . HIS A 1 83 ? -8.561 3.053 -10.751 1.00 80.81 83 HIS A O 1
ATOM 662 N N . PHE A 1 84 ? -7.709 4.980 -10.003 1.00 85.38 84 PHE A N 1
ATOM 663 C CA . PHE A 1 84 ? -6.451 4.392 -9.530 1.00 85.38 84 PHE A CA 1
ATOM 664 C C . PHE A 1 84 ? -6.641 3.365 -8.411 1.00 85.38 84 PHE A C 1
ATOM 666 O O . PHE A 1 84 ? -5.851 2.433 -8.290 1.00 85.38 84 PHE A O 1
ATOM 673 N N . TYR A 1 85 ? -7.683 3.535 -7.596 1.00 84.56 85 TYR A N 1
ATOM 674 C CA . TYR A 1 85 ? -8.015 2.603 -6.524 1.00 84.56 85 TYR A CA 1
ATOM 675 C C . TYR A 1 85 ? -8.661 1.335 -7.073 1.00 84.56 85 TYR A C 1
ATOM 677 O O . TYR A 1 85 ? -8.247 0.234 -6.730 1.00 84.56 85 TYR A O 1
ATOM 685 N N . LYS A 1 86 ? -9.618 1.504 -7.993 1.00 87.25 86 LYS A N 1
ATOM 686 C CA . LYS A 1 86 ? -10.268 0.403 -8.707 1.00 87.25 86 LYS A CA 1
ATOM 687 C C . LYS A 1 86 ? -9.251 -0.399 -9.505 1.00 87.25 86 LYS A C 1
ATOM 689 O O . LYS A 1 86 ? -9.212 -1.609 -9.367 1.00 87.25 86 LYS A O 1
ATOM 694 N N . LEU A 1 87 ? -8.365 0.272 -10.242 1.00 91.44 87 LEU A N 1
ATOM 695 C CA . LEU A 1 87 ? -7.286 -0.388 -10.970 1.00 91.44 87 LEU A CA 1
ATOM 696 C C . LEU A 1 87 ? -6.385 -1.201 -10.031 1.00 91.44 87 LEU A C 1
ATOM 698 O O . LEU A 1 87 ? -5.993 -2.310 -10.379 1.00 91.44 87 LEU A O 1
ATOM 702 N N . TRP A 1 88 ? -6.063 -0.675 -8.845 1.00 93.44 88 TRP A N 1
ATOM 703 C CA . TRP A 1 88 ? -5.280 -1.421 -7.863 1.00 93.44 88 TRP A CA 1
ATOM 704 C C . TRP A 1 88 ? -6.012 -2.685 -7.393 1.00 93.44 88 TRP A C 1
ATOM 706 O O . TRP A 1 88 ? -5.437 -3.770 -7.466 1.00 93.44 88 TRP A O 1
ATOM 716 N N . ASP A 1 89 ? -7.278 -2.561 -6.985 1.00 92.12 89 ASP A N 1
ATOM 717 C CA . ASP A 1 89 ? -8.107 -3.696 -6.561 1.00 92.12 89 ASP A CA 1
ATOM 718 C C . ASP A 1 89 ? -8.300 -4.719 -7.692 1.00 92.12 89 ASP A C 1
ATOM 720 O O . ASP A 1 89 ? -8.219 -5.923 -7.457 1.00 92.12 89 ASP A O 1
ATOM 724 N N . ASP A 1 90 ? -8.486 -4.264 -8.931 1.00 94.06 90 ASP A N 1
ATOM 725 C CA . ASP A 1 90 ? -8.641 -5.124 -10.105 1.00 94.06 90 ASP A CA 1
ATOM 726 C C . ASP A 1 90 ? -7.366 -5.916 -10.402 1.00 94.06 90 ASP A C 1
ATOM 728 O O . ASP A 1 90 ? -7.442 -7.101 -10.725 1.00 94.06 90 ASP A O 1
ATOM 732 N N . ILE A 1 91 ? -6.186 -5.307 -10.238 1.00 96.38 91 ILE A N 1
ATOM 733 C CA . ILE A 1 91 ? -4.906 -6.019 -10.339 1.00 96.38 91 ILE A CA 1
ATOM 734 C C . ILE A 1 91 ? -4.793 -7.069 -9.229 1.00 96.38 91 ILE A C 1
ATOM 736 O O . ILE A 1 91 ? -4.467 -8.224 -9.523 1.00 96.38 91 ILE A O 1
ATOM 740 N N . LEU A 1 92 ? -5.075 -6.695 -7.976 1.00 95.44 92 LEU A N 1
ATOM 741 C CA . LEU A 1 92 ? -5.010 -7.606 -6.828 1.00 95.44 92 LEU A CA 1
ATOM 742 C C . LEU A 1 92 ? -5.978 -8.786 -6.981 1.00 95.44 92 LEU A C 1
ATOM 744 O O . LEU A 1 92 ? -5.616 -9.921 -6.677 1.00 95.44 92 LEU A O 1
ATOM 748 N N . ARG A 1 93 ? -7.171 -8.550 -7.539 1.00 94.44 93 ARG A N 1
ATOM 749 C CA . ARG A 1 93 ? -8.175 -9.583 -7.839 1.00 94.44 93 ARG A CA 1
ATOM 750 C C . ARG A 1 93 ? -7.664 -10.641 -8.823 1.00 94.44 93 ARG A C 1
ATOM 752 O O . ARG A 1 93 ? -8.146 -11.766 -8.807 1.00 94.44 93 ARG A O 1
ATOM 759 N N . THR A 1 94 ? -6.651 -10.331 -9.636 1.00 94.50 94 THR A N 1
ATOM 760 C CA . THR A 1 94 ? -6.004 -11.336 -10.500 1.00 94.50 94 THR A CA 1
ATOM 761 C C . THR A 1 94 ? -5.038 -12.272 -9.759 1.00 94.50 94 THR A C 1
ATOM 763 O O . THR A 1 94 ? -4.459 -13.157 -10.385 1.00 94.50 94 THR A O 1
ATOM 766 N N . GLY A 1 95 ? -4.810 -12.060 -8.457 1.00 91.00 95 GLY A N 1
ATOM 767 C CA . GLY A 1 95 ? -3.822 -12.788 -7.653 1.00 91.00 95 GLY A CA 1
ATOM 768 C C . GLY A 1 95 ? -2.380 -12.301 -7.840 1.00 91.00 95 GLY A C 1
ATOM 769 O O . GLY A 1 95 ? -1.450 -12.880 -7.280 1.00 91.00 95 GLY A O 1
ATOM 770 N N . ARG A 1 96 ? -2.161 -11.236 -8.623 1.00 93.19 96 ARG A N 1
ATOM 771 C CA . ARG A 1 96 ? -0.831 -10.657 -8.844 1.00 93.19 96 ARG A CA 1
ATOM 772 C C . ARG A 1 96 ? -0.414 -9.767 -7.688 1.00 93.19 96 ARG A C 1
ATOM 774 O O . ARG A 1 96 ? -1.181 -8.948 -7.185 1.00 93.19 96 ARG A O 1
ATOM 781 N N . ARG A 1 97 ? 0.869 -9.848 -7.340 1.00 93.00 97 ARG A N 1
ATOM 782 C CA . ARG A 1 97 ? 1.489 -8.921 -6.395 1.00 93.00 97 ARG A CA 1
ATOM 783 C C . ARG A 1 97 ? 1.561 -7.520 -7.008 1.00 93.00 97 ARG A C 1
ATOM 785 O O . ARG A 1 97 ? 2.273 -7.308 -7.986 1.00 93.00 97 ARG A O 1
ATOM 792 N N . CYS A 1 98 ? 0.899 -6.556 -6.379 1.00 96.38 98 CYS A N 1
ATOM 793 C CA . CYS A 1 98 ? 0.979 -5.147 -6.748 1.00 96.38 98 CYS A CA 1
ATOM 794 C C . CYS A 1 98 ? 0.880 -4.269 -5.500 1.00 96.38 98 CYS A C 1
ATOM 796 O O . CYS A 1 98 ? -0.181 -4.175 -4.883 1.00 96.38 98 CYS A O 1
ATOM 798 N N . TRP A 1 99 ? 1.969 -3.596 -5.131 1.00 96.12 99 TRP A N 1
ATOM 799 C CA . TRP A 1 99 ? 1.942 -2.633 -4.033 1.00 96.12 99 TRP A CA 1
ATOM 800 C C . TRP A 1 99 ? 1.297 -1.314 -4.468 1.00 96.12 99 TRP A C 1
ATOM 802 O O . TRP A 1 99 ? 1.558 -0.815 -5.564 1.00 96.12 99 TRP A O 1
ATOM 812 N N . GLY A 1 100 ? 0.461 -0.743 -3.603 1.00 94.50 100 GLY A N 1
ATOM 813 C CA . GLY A 1 100 ? -0.150 0.564 -3.821 1.00 94.50 100 GLY A CA 1
ATOM 814 C C . GLY A 1 100 ? 0.724 1.675 -3.251 1.00 94.50 100 GLY A C 1
ATOM 815 O O . GLY A 1 100 ? 0.912 1.752 -2.038 1.00 94.50 100 GLY A O 1
ATOM 816 N N . PHE A 1 101 ? 1.252 2.544 -4.112 1.00 93.62 101 PHE A N 1
ATOM 817 C CA . PHE A 1 101 ? 2.100 3.667 -3.709 1.00 93.62 101 PHE A CA 1
ATOM 818 C C . PHE A 1 101 ? 1.292 4.961 -3.608 1.00 93.62 101 PHE A C 1
ATOM 820 O O . PHE A 1 101 ? 0.750 5.443 -4.603 1.00 93.62 101 PHE A O 1
ATOM 827 N N . PHE A 1 102 ? 1.281 5.569 -2.425 1.00 89.69 102 PHE A N 1
ATOM 828 C CA . PHE A 1 102 ? 0.597 6.828 -2.144 1.00 89.69 102 PHE A CA 1
ATOM 829 C C . PHE A 1 102 ? 1.646 7.931 -2.050 1.00 89.69 102 PHE A C 1
ATOM 831 O O . PHE A 1 102 ? 2.491 7.927 -1.159 1.00 89.69 102 PHE A O 1
ATOM 838 N N . VAL A 1 103 ? 1.632 8.882 -2.984 1.00 84.19 103 VAL A N 1
ATOM 839 C CA . VAL A 1 103 ? 2.678 9.913 -3.072 1.00 84.19 103 VAL A CA 1
ATOM 840 C C . VAL A 1 103 ? 2.092 11.277 -3.423 1.00 84.19 103 VAL A C 1
ATOM 842 O O . VAL A 1 103 ? 1.118 11.371 -4.167 1.00 84.19 103 VAL A O 1
ATOM 845 N N . LYS A 1 104 ? 2.726 12.348 -2.932 1.00 78.38 104 LYS A N 1
ATOM 846 C CA . LYS A 1 104 ? 2.350 13.743 -3.231 1.00 78.38 104 LYS A CA 1
ATOM 847 C C . LYS A 1 104 ? 2.607 14.187 -4.670 1.00 78.38 104 LYS A C 1
ATOM 849 O O . LYS A 1 104 ? 2.024 15.180 -5.097 1.00 78.38 104 LYS A O 1
ATOM 854 N N . ASP A 1 105 ? 3.458 13.464 -5.394 1.00 78.50 105 ASP A N 1
ATOM 855 C CA . ASP A 1 105 ? 4.043 13.948 -6.647 1.00 78.50 105 ASP A CA 1
ATOM 856 C C . ASP A 1 105 ? 4.753 15.308 -6.475 1.00 78.50 105 ASP A C 1
ATOM 858 O O . ASP A 1 105 ? 5.242 15.627 -5.391 1.00 78.50 105 ASP A O 1
ATOM 862 N N . HIS A 1 106 ? 4.770 16.130 -7.518 1.00 77.06 106 HIS A N 1
ATOM 863 C CA . HIS A 1 106 ? 5.241 17.511 -7.522 1.00 77.06 106 HIS A CA 1
ATOM 864 C C . HIS A 1 106 ? 4.378 18.497 -6.700 1.00 77.06 106 HIS A C 1
ATOM 866 O O . HIS A 1 106 ? 4.625 19.698 -6.748 1.00 77.06 106 HIS A O 1
ATOM 872 N N . ASN A 1 107 ? 3.362 18.049 -5.946 1.00 74.62 107 ASN A N 1
ATOM 873 C CA . ASN A 1 107 ? 2.485 18.949 -5.189 1.00 74.62 107 ASN A CA 1
ATOM 874 C C . ASN A 1 107 ? 3.030 19.247 -3.782 1.00 74.62 107 ASN A C 1
ATOM 876 O O . ASN A 1 107 ? 3.108 18.350 -2.935 1.00 74.62 107 ASN A O 1
ATOM 880 N N . THR A 1 108 ? 3.301 20.525 -3.505 1.00 71.94 108 THR A N 1
ATOM 881 C CA . THR A 1 108 ? 3.723 21.046 -2.193 1.00 71.94 108 THR A CA 1
ATOM 882 C C . THR A 1 108 ? 2.814 20.586 -1.050 1.00 71.94 108 THR A C 1
ATOM 884 O O . THR A 1 108 ? 3.310 20.166 -0.007 1.00 71.94 108 THR A O 1
ATOM 887 N N . TYR A 1 109 ? 1.496 20.570 -1.270 1.00 74.88 109 TYR A N 1
ATOM 888 C CA . TYR A 1 109 ? 0.487 20.184 -0.277 1.00 74.88 109 TYR A CA 1
ATOM 889 C C . TYR A 1 109 ? -0.157 18.820 -0.570 1.00 74.88 109 TYR A C 1
ATOM 891 O O . TYR A 1 109 ? -1.231 18.498 -0.060 1.00 74.88 109 TYR A O 1
ATOM 899 N N . GLY A 1 110 ? 0.472 17.988 -1.406 1.00 74.38 110 GLY A N 1
ATOM 900 C CA . GLY A 1 110 ? -0.027 16.641 -1.674 1.00 74.38 110 GLY A CA 1
ATOM 901 C C . GLY A 1 110 ? -0.096 15.804 -0.391 1.00 74.38 110 GLY A C 1
ATOM 902 O O . GLY A 1 110 ? 0.793 15.877 0.459 1.00 74.38 110 GLY A O 1
ATOM 903 N N . ARG A 1 111 ? -1.140 14.979 -0.259 1.00 78.44 111 ARG A N 1
ATOM 904 C CA . ARG A 1 111 ? -1.476 14.254 0.984 1.00 78.44 111 ARG A CA 1
ATOM 905 C C . ARG A 1 111 ? -1.011 12.794 1.026 1.00 78.44 111 ARG A C 1
ATOM 907 O O . ARG A 1 111 ? -0.992 12.193 2.091 1.00 78.44 111 ARG A O 1
ATOM 914 N N . GLY A 1 112 ? -0.641 12.213 -0.118 1.00 83.12 112 GLY A N 1
ATOM 915 C CA . GLY A 1 112 ? -0.189 10.820 -0.206 1.00 83.12 112 GLY A CA 1
ATOM 916 C C . GLY A 1 112 ? 1.210 10.600 0.349 1.00 83.12 112 GLY A C 1
ATOM 917 O O . GLY A 1 112 ? 2.137 11.328 -0.020 1.00 83.12 112 GLY A O 1
ATOM 918 N N . ARG A 1 113 ? 1.361 9.595 1.209 1.00 86.12 113 ARG A N 1
ATOM 919 C CA . ARG A 1 113 ? 2.636 9.157 1.788 1.00 86.12 113 ARG A CA 1
ATOM 920 C C . ARG A 1 113 ? 2.709 7.635 1.817 1.00 86.12 113 ARG A C 1
ATOM 922 O O . ARG A 1 113 ? 1.698 6.979 2.040 1.00 86.12 113 ARG A O 1
ATOM 929 N N . ASN A 1 114 ? 3.916 7.093 1.699 1.00 90.62 114 ASN A N 1
ATOM 930 C CA . ASN A 1 114 ? 4.200 5.718 2.092 1.00 90.62 114 ASN A CA 1
ATOM 931 C C . ASN A 1 114 ? 4.910 5.757 3.443 1.00 90.62 114 ASN A C 1
ATOM 933 O O . ASN A 1 114 ? 5.944 6.413 3.580 1.00 90.62 114 ASN A O 1
ATOM 937 N N . VAL A 1 115 ? 4.359 5.069 4.435 1.00 90.31 115 VAL A N 1
ATOM 938 C CA . VAL A 1 115 ? 4.961 4.936 5.761 1.00 90.31 115 VAL A CA 1
ATOM 939 C C . VAL A 1 115 ? 5.726 3.623 5.794 1.00 90.31 115 VAL A C 1
ATOM 941 O O . VAL A 1 115 ? 5.132 2.545 5.766 1.00 90.31 115 VAL A O 1
ATOM 944 N N . LEU A 1 116 ? 7.054 3.723 5.803 1.00 92.00 116 LEU A N 1
ATOM 945 C CA . LEU A 1 116 ? 7.943 2.568 5.768 1.00 92.00 116 LEU A CA 1
ATOM 946 C C . LEU A 1 116 ? 8.102 1.955 7.159 1.00 92.00 116 LEU A C 1
ATOM 948 O O . LEU A 1 116 ? 8.374 2.657 8.133 1.00 92.00 116 LEU A O 1
ATOM 952 N N . LEU A 1 117 ? 7.995 0.632 7.227 1.00 89.50 117 LEU A N 1
ATOM 953 C CA . LEU A 1 117 ? 8.315 -0.159 8.406 1.00 89.50 117 LEU A CA 1
ATOM 954 C C . LEU A 1 117 ? 9.754 -0.651 8.253 1.00 89.50 117 LEU A C 1
ATOM 956 O O . LEU A 1 117 ? 10.036 -1.592 7.508 1.00 89.50 117 LEU A O 1
ATOM 960 N N . VAL A 1 118 ? 10.667 0.043 8.924 1.00 89.94 118 VAL A N 1
ATOM 961 C CA . VAL A 1 118 ? 12.115 -0.170 8.839 1.00 89.94 118 VAL A CA 1
ATOM 962 C C . VAL A 1 118 ? 12.699 -0.488 10.216 1.00 89.94 118 VAL A C 1
ATOM 964 O O . VAL A 1 118 ? 12.113 -0.102 11.233 1.00 89.94 118 VAL A O 1
ATOM 967 N N . PRO A 1 119 ? 13.858 -1.170 10.284 1.00 83.81 119 PRO A N 1
ATOM 968 C CA . PRO A 1 119 ? 14.601 -1.319 11.531 1.00 83.81 119 PRO A CA 1
ATOM 969 C C . PRO A 1 119 ? 14.950 0.041 12.157 1.00 83.81 119 PRO A C 1
ATOM 971 O O . PRO A 1 119 ? 14.876 1.082 11.504 1.00 83.81 119 PRO A O 1
ATOM 974 N N . LYS A 1 120 ? 15.365 0.044 13.430 1.00 86.38 120 LYS A N 1
ATOM 975 C CA . LYS A 1 120 ? 15.746 1.273 14.146 1.00 86.38 120 LYS A CA 1
ATOM 976 C C . LYS A 1 120 ? 16.872 2.012 13.403 1.00 86.38 120 LYS A C 1
ATOM 978 O O . LYS A 1 120 ? 18.027 1.602 13.455 1.00 86.38 120 LYS A O 1
ATOM 983 N N . LEU A 1 121 ? 16.524 3.128 12.762 1.00 84.38 121 LEU A N 1
ATOM 984 C CA . LEU A 1 121 ? 17.419 3.897 11.888 1.00 84.38 121 LEU A CA 1
ATOM 985 C C . LEU A 1 121 ? 18.515 4.672 12.635 1.00 84.38 121 LEU A C 1
ATOM 987 O O . LEU A 1 121 ? 19.511 5.056 12.033 1.00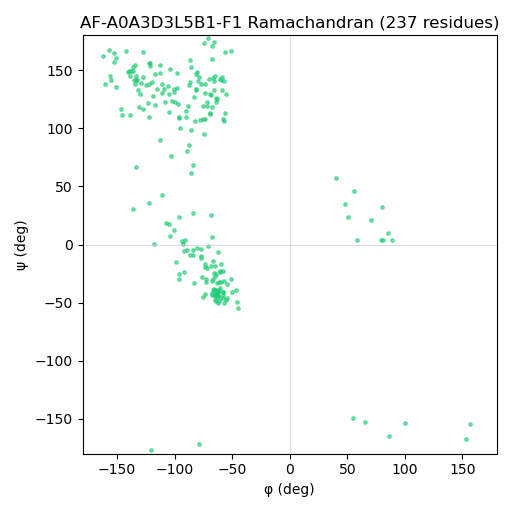 84.38 121 LEU A O 1
ATOM 991 N N . ASN A 1 122 ? 18.338 4.933 13.932 1.00 84.50 122 ASN A N 1
ATOM 992 C CA . ASN A 1 122 ? 19.201 5.855 14.682 1.00 84.50 122 ASN A CA 1
ATOM 993 C C . ASN A 1 122 ? 20.661 5.388 14.781 1.00 84.50 122 ASN A C 1
ATOM 995 O O . ASN A 1 122 ? 21.546 6.225 14.917 1.00 84.50 122 ASN A O 1
ATOM 999 N N . ALA A 1 123 ? 20.905 4.078 14.692 1.00 86.00 123 ALA A N 1
ATOM 1000 C CA . ALA A 1 123 ? 22.245 3.491 14.719 1.00 86.00 123 ALA A CA 1
ATOM 1001 C C . ALA A 1 123 ? 22.896 3.379 13.327 1.00 86.00 123 ALA A C 1
ATOM 1003 O O . ALA A 1 123 ? 24.041 2.956 13.230 1.00 86.00 123 ALA A O 1
ATOM 1004 N N . MET A 1 124 ? 22.172 3.726 12.260 1.00 93.12 124 MET A N 1
ATOM 1005 C CA . MET A 1 124 ? 22.619 3.570 10.875 1.00 93.12 124 MET A CA 1
ATOM 1006 C C . MET A 1 124 ? 23.186 4.881 10.325 1.00 93.12 124 MET A C 1
ATOM 1008 O O . MET A 1 124 ? 22.684 5.968 10.645 1.00 93.12 124 MET A O 1
ATOM 1012 N N . ASN A 1 125 ? 24.176 4.794 9.440 1.00 93.25 125 ASN A N 1
ATOM 1013 C CA . ASN A 1 125 ? 24.625 5.927 8.628 1.00 93.25 125 ASN A CA 1
ATOM 1014 C C . ASN A 1 125 ? 23.618 6.249 7.499 1.00 93.25 125 ASN A C 1
ATOM 1016 O O . ASN A 1 125 ? 22.628 5.542 7.310 1.00 93.25 125 ASN A O 1
ATOM 1020 N N . ALA A 1 126 ? 23.831 7.341 6.758 1.00 92.19 126 ALA A N 1
ATOM 1021 C CA . ALA A 1 126 ? 22.892 7.788 5.722 1.00 92.19 126 ALA A CA 1
ATOM 1022 C C . ALA A 1 126 ? 22.642 6.726 4.632 1.00 92.19 126 ALA A C 1
ATOM 1024 O O . ALA A 1 126 ? 21.487 6.433 4.322 1.00 92.19 126 ALA A O 1
ATOM 1025 N N . THR A 1 127 ? 23.704 6.100 4.123 1.00 91.75 127 THR A N 1
ATOM 1026 C CA . THR A 1 127 ? 23.635 5.062 3.084 1.00 91.75 127 THR A CA 1
ATOM 1027 C C . THR A 1 127 ? 22.879 3.824 3.563 1.00 91.75 127 THR A C 1
ATOM 1029 O O . THR A 1 127 ? 22.057 3.263 2.842 1.00 91.75 127 THR A O 1
ATOM 1032 N N . GLU A 1 128 ? 23.107 3.399 4.804 1.00 93.00 128 GLU A N 1
ATOM 1033 C CA . GLU A 1 128 ? 22.400 2.265 5.408 1.00 93.00 128 GLU A CA 1
ATOM 1034 C C . GLU A 1 128 ? 20.909 2.558 5.608 1.00 93.00 128 GLU A C 1
ATOM 1036 O O . GLU A 1 128 ? 20.070 1.687 5.361 1.00 93.00 128 GLU A O 1
ATOM 1041 N N . ARG A 1 129 ? 20.558 3.789 6.007 1.00 93.81 129 ARG A N 1
ATOM 1042 C CA . ARG A 1 129 ? 19.153 4.215 6.129 1.00 93.81 129 ARG A CA 1
ATOM 1043 C C . ARG A 1 129 ? 18.453 4.212 4.776 1.00 93.81 129 ARG A C 1
ATOM 1045 O O . ARG A 1 129 ? 17.322 3.736 4.686 1.00 93.81 129 ARG A O 1
ATOM 1052 N N . GLU A 1 130 ? 19.115 4.716 3.738 1.00 92.81 130 GLU A N 1
ATOM 1053 C CA . GLU A 1 130 ? 18.596 4.701 2.370 1.00 92.81 130 GLU A CA 1
ATOM 1054 C C . GLU A 1 130 ? 18.379 3.266 1.876 1.00 92.81 130 GLU A C 1
ATOM 1056 O O . GLU A 1 130 ? 17.276 2.916 1.445 1.00 92.81 130 GLU A O 1
ATOM 1061 N N . ALA A 1 131 ? 19.377 2.396 2.046 1.00 93.56 131 ALA A N 1
ATOM 1062 C CA . ALA A 1 131 ? 19.267 0.985 1.699 1.00 93.56 131 ALA A CA 1
ATOM 1063 C C . ALA A 1 131 ? 18.112 0.296 2.449 1.00 93.56 131 ALA A C 1
ATOM 1065 O O . ALA A 1 131 ? 17.335 -0.446 1.843 1.00 93.56 131 ALA A O 1
ATOM 1066 N N . ALA A 1 132 ? 17.954 0.557 3.751 1.00 94.38 132 ALA A N 1
ATOM 1067 C CA . ALA A 1 132 ? 16.864 0.008 4.557 1.00 94.38 132 ALA A CA 1
ATOM 1068 C C . ALA A 1 132 ? 15.485 0.484 4.070 1.00 94.38 132 ALA A C 1
ATOM 1070 O O . ALA A 1 132 ? 14.560 -0.325 3.956 1.00 94.38 132 ALA A O 1
ATOM 1071 N N . ALA A 1 133 ? 15.351 1.767 3.726 1.00 94.06 133 ALA A N 1
ATOM 1072 C CA . ALA A 1 133 ? 14.122 2.329 3.170 1.00 94.06 133 ALA A CA 1
ATOM 1073 C C . ALA A 1 133 ?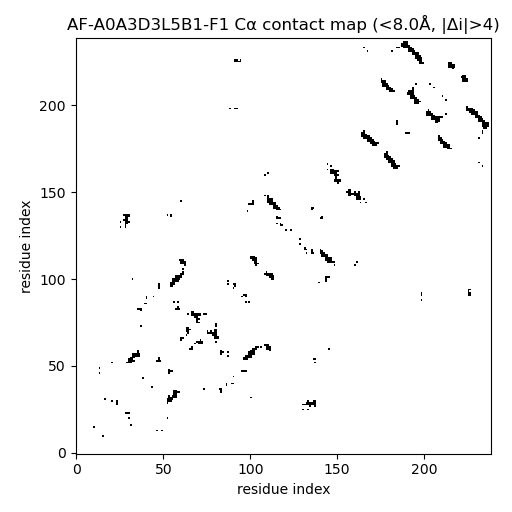 13.771 1.708 1.807 1.00 94.06 133 ALA A C 1
ATOM 1075 O O . ALA A 1 133 ? 12.634 1.295 1.568 1.00 94.06 133 ALA A O 1
ATOM 1076 N N . LEU A 1 134 ? 14.757 1.567 0.922 1.00 95.00 134 LEU A N 1
ATOM 1077 C CA . LEU A 1 134 ? 14.580 0.936 -0.383 1.00 95.00 134 LEU A CA 1
ATOM 1078 C C . LEU A 1 134 ? 14.217 -0.551 -0.244 1.00 95.00 134 LEU A C 1
ATOM 1080 O O . LEU A 1 134 ? 13.320 -1.038 -0.939 1.00 95.00 134 LEU A O 1
ATOM 1084 N N . ARG A 1 135 ? 14.845 -1.280 0.684 1.00 95.38 135 ARG A N 1
ATOM 1085 C CA . ARG A 1 135 ? 14.480 -2.672 0.997 1.00 95.38 135 ARG A CA 1
ATOM 1086 C C . ARG A 1 135 ? 13.058 -2.788 1.543 1.00 95.38 135 ARG A C 1
ATOM 1088 O O . ARG A 1 135 ? 12.388 -3.774 1.241 1.00 95.38 135 ARG A O 1
ATOM 1095 N N . ALA A 1 136 ? 12.564 -1.799 2.288 1.00 95.31 136 ALA A N 1
ATOM 1096 C CA . ALA A 1 136 ? 11.183 -1.815 2.765 1.00 95.31 136 ALA A CA 1
ATOM 1097 C C . ALA A 1 136 ? 10.175 -1.802 1.605 1.00 95.31 136 ALA A C 1
ATOM 1099 O O . ALA A 1 136 ? 9.250 -2.615 1.580 1.00 95.31 136 ALA A O 1
ATOM 1100 N N . TYR A 1 137 ? 10.405 -0.973 0.581 1.00 95.38 137 TYR A N 1
ATOM 1101 C CA . TYR A 1 137 ? 9.589 -1.000 -0.638 1.00 95.38 137 TYR A CA 1
ATOM 1102 C C . TYR A 1 137 ? 9.675 -2.333 -1.377 1.00 95.38 137 TYR A C 1
ATOM 1104 O O . TYR A 1 137 ? 8.651 -2.887 -1.780 1.00 95.38 137 TYR A O 1
ATOM 1112 N N . ARG A 1 138 ? 10.890 -2.875 -1.523 1.00 94.75 138 ARG A N 1
ATOM 1113 C CA . ARG A 1 138 ? 11.118 -4.181 -2.152 1.00 94.75 138 ARG A CA 1
ATOM 1114 C C . ARG A 1 138 ? 10.296 -5.285 -1.486 1.00 94.75 138 ARG A C 1
ATOM 1116 O O . ARG A 1 138 ? 9.680 -6.099 -2.174 1.00 94.75 138 ARG A O 1
ATOM 1123 N N . ARG A 1 139 ? 10.314 -5.311 -0.154 1.00 94.31 139 ARG A N 1
ATOM 1124 C CA . ARG A 1 139 ? 9.691 -6.349 0.678 1.00 94.31 139 ARG A CA 1
ATOM 1125 C C . ARG A 1 139 ? 8.203 -6.112 0.931 1.00 94.31 139 ARG A C 1
ATOM 1127 O O . ARG A 1 139 ? 7.553 -6.995 1.474 1.00 94.31 139 ARG A O 1
ATOM 1134 N N . GLY A 1 140 ? 7.669 -4.950 0.556 1.00 93.19 140 GLY A N 1
ATOM 1135 C CA . GLY A 1 140 ? 6.292 -4.576 0.879 1.00 93.19 140 GLY A CA 1
ATOM 1136 C C . GLY A 1 140 ? 6.080 -4.269 2.366 1.00 93.19 140 GLY A C 1
ATOM 1137 O O . GLY A 1 140 ? 4.954 -4.329 2.843 1.00 93.19 140 GLY A O 1
ATOM 1138 N N . THR A 1 141 ? 7.134 -3.937 3.122 1.00 93.25 141 THR A N 1
ATOM 1139 C CA . THR A 1 141 ? 7.026 -3.592 4.551 1.00 93.25 141 THR A CA 1
ATOM 1140 C C . THR A 1 141 ? 6.705 -2.109 4.716 1.00 93.25 141 THR A C 1
ATOM 1142 O O . THR A 1 141 ? 7.490 -1.326 5.249 1.00 93.25 141 THR A O 1
ATOM 1145 N N . PHE A 1 142 ? 5.555 -1.696 4.194 1.00 94.00 142 PHE A N 1
ATOM 1146 C CA . PHE A 1 142 ? 5.058 -0.329 4.280 1.00 94.00 142 PHE A CA 1
ATOM 1147 C C . PHE A 1 142 ? 3.541 -0.295 4.110 1.00 94.00 142 PHE A C 1
ATOM 1149 O O . PHE A 1 142 ? 2.934 -1.266 3.664 1.00 94.00 142 PHE A O 1
ATOM 1156 N N . PHE A 1 143 ? 2.933 0.847 4.417 1.00 92.62 143 PHE A N 1
ATOM 1157 C CA . PHE A 1 143 ? 1.541 1.119 4.068 1.00 92.62 143 PHE A CA 1
ATOM 1158 C C . PHE A 1 143 ? 1.379 2.518 3.481 1.00 92.62 143 PHE A C 1
ATOM 1160 O O . PHE A 1 143 ? 2.172 3.427 3.740 1.00 92.62 143 PHE A O 1
ATOM 1167 N N . GLY A 1 144 ? 0.335 2.682 2.677 1.00 90.81 144 GLY A N 1
ATOM 1168 C CA . GLY A 1 144 ? -0.085 3.976 2.161 1.00 90.81 144 GLY A CA 1
ATOM 1169 C C . GLY A 1 144 ? -0.858 4.780 3.201 1.00 90.81 144 GLY A C 1
ATOM 1170 O O . GLY A 1 144 ? -1.644 4.228 3.965 1.00 90.81 144 GLY A O 1
ATOM 1171 N N . SER A 1 145 ? -0.663 6.093 3.206 1.00 87.06 145 SER A N 1
ATOM 1172 C CA . SER A 1 145 ? -1.423 7.037 4.019 1.00 87.06 145 SER A CA 1
ATOM 1173 C C . SER A 1 145 ? -1.875 8.225 3.177 1.00 87.06 145 SER A C 1
ATOM 1175 O O . SER A 1 145 ? -1.147 8.721 2.310 1.00 87.06 145 SER A O 1
ATOM 1177 N N . VAL A 1 146 ? -3.094 8.688 3.446 1.00 82.38 146 VAL A N 1
ATOM 1178 C CA . VAL A 1 146 ? -3.614 9.969 2.968 1.00 82.38 146 VAL A CA 1
ATOM 1179 C C . VAL A 1 146 ? -3.787 10.860 4.188 1.00 82.38 146 VAL A C 1
ATOM 1181 O O . VAL A 1 146 ? -4.824 10.845 4.847 1.00 82.38 146 VAL A O 1
ATOM 1184 N N . ALA A 1 147 ? -2.739 11.604 4.519 1.00 74.94 147 ALA A N 1
ATOM 1185 C CA . ALA A 1 147 ? -2.698 12.391 5.740 1.00 74.94 147 ALA A CA 1
ATOM 1186 C C . ALA A 1 147 ? -3.345 13.772 5.559 1.00 74.94 147 ALA A C 1
ATOM 1188 O O . ALA A 1 147 ? -3.362 14.352 4.469 1.00 74.94 147 ALA A O 1
ATOM 1189 N N . SER A 1 148 ? -3.870 14.322 6.655 1.00 74.88 148 SER A N 1
ATOM 1190 C CA . SER A 1 148 ? -4.208 15.748 6.700 1.00 74.88 148 SER A CA 1
ATOM 1191 C C . SER A 1 148 ? -2.932 16.588 6.639 1.00 74.88 148 SER A C 1
ATOM 1193 O O . SER A 1 148 ? -1.851 16.108 6.976 1.00 74.88 148 SER A O 1
ATOM 1195 N N . LEU A 1 149 ? -3.057 17.856 6.247 1.00 79.88 149 LEU A N 1
ATOM 1196 C CA . LEU A 1 149 ? -1.941 18.785 6.389 1.00 79.88 149 LEU A CA 1
ATOM 1197 C C . LEU A 1 149 ? -1.717 19.103 7.870 1.00 79.88 149 LEU A C 1
ATOM 1199 O O . LEU A 1 149 ? -2.681 19.218 8.634 1.00 79.88 149 LEU A O 1
ATOM 1203 N N . ALA A 1 150 ? -0.453 19.229 8.268 1.00 81.81 150 ALA A N 1
ATOM 1204 C CA . ALA A 1 150 ? -0.112 19.804 9.563 1.00 81.81 150 ALA A CA 1
ATOM 1205 C C . ALA A 1 150 ? -0.529 21.278 9.575 1.00 81.81 150 ALA A C 1
ATOM 1207 O O . ALA A 1 150 ? -0.254 22.005 8.618 1.00 81.81 150 ALA A O 1
ATOM 1208 N N . ALA A 1 151 ? -1.206 21.695 10.642 1.00 84.38 151 ALA A N 1
ATOM 1209 C CA . ALA A 1 151 ? -1.654 23.065 10.821 1.00 84.38 151 ALA A CA 1
ATOM 1210 C C . ALA A 1 151 ? -1.383 23.540 12.252 1.00 84.38 151 ALA A C 1
ATOM 1212 O O . ALA A 1 151 ? -1.405 22.725 13.179 1.00 84.38 151 ALA A O 1
ATOM 1213 N N . SER A 1 152 ? -1.128 24.836 12.412 1.00 85.88 152 SER A N 1
ATOM 1214 C CA . SER A 1 152 ? -1.032 25.512 13.705 1.00 85.88 152 SER A CA 1
ATOM 1215 C C . SER A 1 152 ? -2.385 25.526 14.429 1.00 85.88 152 SER A C 1
ATOM 1217 O O . SER A 1 152 ? -3.425 25.155 13.875 1.00 85.88 152 SER A O 1
ATOM 1219 N N . GLU A 1 153 ? -2.393 26.014 15.669 1.00 84.00 153 GLU A N 1
ATOM 1220 C CA . GLU A 1 153 ? -3.627 26.252 16.428 1.00 84.00 153 GLU A CA 1
ATOM 1221 C C . GLU A 1 153 ? -4.560 27.255 15.732 1.00 84.00 153 GLU A C 1
ATOM 1223 O O . GLU A 1 153 ? -5.779 27.101 15.784 1.00 84.00 153 GLU A O 1
ATOM 1228 N N . THR A 1 154 ? -3.991 28.223 15.006 1.00 87.31 154 THR A N 1
ATOM 1229 C CA . THR A 1 154 ? -4.718 29.215 14.199 1.00 87.31 154 THR A CA 1
ATOM 1230 C C . THR A 1 154 ? -5.166 28.683 12.832 1.00 87.31 154 THR A C 1
ATOM 1232 O O . THR A 1 154 ? -5.862 29.381 12.100 1.00 87.31 154 THR A O 1
ATOM 1235 N N . GLY A 1 155 ? -4.818 27.437 12.484 1.00 83.12 155 GLY A N 1
ATOM 1236 C CA . GLY A 1 155 ? -5.227 26.779 11.240 1.00 83.12 155 GLY A CA 1
ATOM 1237 C C . GLY A 1 155 ? -4.297 27.004 10.044 1.00 83.12 155 GLY A C 1
ATOM 1238 O O . GLY A 1 155 ? -4.591 26.514 8.953 1.00 83.12 155 GLY A O 1
ATOM 1239 N N . GLU A 1 156 ? -3.168 27.688 10.228 1.00 87.38 156 GLU A N 1
ATOM 1240 C CA . GLU A 1 156 ? -2.173 27.894 9.173 1.00 87.38 156 GLU A CA 1
ATOM 1241 C C . GLU A 1 156 ? -1.393 26.611 8.893 1.00 87.38 156 GLU A C 1
ATOM 1243 O O . GLU A 1 156 ? -1.000 25.903 9.814 1.00 87.38 156 GLU A O 1
ATOM 1248 N N . VAL A 1 157 ? -1.139 26.302 7.620 1.00 84.12 157 VAL A N 1
ATOM 1249 C CA . VAL A 1 157 ? -0.403 25.093 7.222 1.00 84.12 157 VAL A CA 1
ATOM 1250 C C . VAL A 1 157 ? 1.083 25.231 7.576 1.00 84.12 157 VAL A C 1
ATOM 1252 O O . VAL A 1 157 ? 1.757 26.131 7.080 1.00 84.12 157 VAL A O 1
ATOM 1255 N N . ILE A 1 158 ? 1.616 24.304 8.377 1.00 86.94 158 ILE A N 1
ATOM 1256 C CA . ILE A 1 158 ? 2.995 24.356 8.901 1.00 86.94 158 ILE A CA 1
ATOM 1257 C C . ILE A 1 158 ? 3.854 23.192 8.409 1.00 86.94 158 ILE A C 1
ATOM 1259 O O . ILE A 1 158 ? 3.362 22.077 8.236 1.00 86.94 158 ILE A O 1
ATOM 1263 N N . ALA A 1 159 ? 5.153 23.425 8.204 1.00 81.06 159 ALA A N 1
ATOM 1264 C CA . ALA A 1 159 ? 6.116 22.371 7.878 1.00 81.06 159 ALA A CA 1
ATOM 1265 C C . ALA A 1 159 ? 6.266 21.388 9.067 1.00 81.06 159 ALA A C 1
ATOM 1267 O O . ALA A 1 159 ? 6.269 21.845 10.209 1.00 81.06 159 ALA A O 1
ATOM 1268 N N . PRO A 1 160 ? 6.390 20.060 8.849 1.00 70.12 160 PRO A N 1
ATOM 1269 C CA . PRO A 1 160 ? 6.613 19.351 7.579 1.00 70.12 160 PRO A CA 1
ATOM 1270 C C . PRO A 1 160 ? 5.352 19.058 6.728 1.00 70.12 160 PRO A C 1
ATOM 1272 O O . PRO A 1 160 ? 5.346 18.113 5.941 1.00 70.12 160 PRO A O 1
ATOM 1275 N N . TYR A 1 161 ? 4.288 19.862 6.845 1.00 78.25 161 TYR A N 1
ATOM 1276 C CA . TYR A 1 161 ? 3.024 19.807 6.086 1.00 78.25 161 TYR A CA 1
ATOM 1277 C C . TYR A 1 161 ? 2.263 18.487 6.201 1.00 78.25 161 TYR A C 1
ATOM 1279 O O . TYR A 1 161 ? 1.219 18.326 5.580 1.00 78.25 161 TYR A O 1
ATOM 1287 N N . ASP A 1 162 ? 2.748 17.550 7.007 1.00 74.81 162 ASP A N 1
ATOM 1288 C CA . ASP A 1 162 ? 2.216 16.206 7.143 1.00 74.81 162 ASP A CA 1
ATOM 1289 C C . ASP A 1 162 ? 1.712 15.981 8.564 1.00 74.81 162 ASP A C 1
ATOM 1291 O O . ASP A 1 162 ? 2.467 16.075 9.534 1.00 74.81 162 ASP A O 1
ATOM 1295 N N . ARG A 1 163 ? 0.421 15.675 8.689 1.00 78.06 163 ARG A N 1
ATOM 1296 C CA . ARG A 1 163 ? -0.200 15.269 9.946 1.00 78.06 163 ARG A CA 1
ATOM 1297 C C . ARG A 1 163 ? -0.416 13.760 9.934 1.00 78.06 163 ARG A C 1
ATOM 1299 O O . ARG A 1 163 ? -1.537 13.278 9.777 1.00 78.06 163 ARG A O 1
ATOM 1306 N N . SER A 1 164 ? 0.672 13.023 10.129 1.00 74.69 164 SER A N 1
ATOM 1307 C CA . SER A 1 164 ? 0.723 11.558 10.059 1.00 74.69 164 SER A CA 1
ATOM 1308 C C . SER A 1 164 ? 0.594 10.865 11.425 1.00 74.69 164 SER A C 1
ATOM 1310 O O . SER A 1 164 ? 1.117 9.763 11.609 1.00 74.69 164 SER A O 1
ATOM 1312 N N . SER A 1 165 ? -0.017 11.519 12.422 1.00 83.25 165 SER A N 1
ATOM 1313 C CA . SER A 1 165 ? -0.175 10.929 13.760 1.00 83.25 165 SER A CA 1
ATOM 1314 C C . SER A 1 165 ? -1.045 9.677 13.706 1.00 83.25 165 SER A C 1
ATOM 1316 O O . SER A 1 165 ? -0.686 8.677 14.321 1.00 83.25 165 SER A O 1
ATOM 1318 N N . PHE A 1 166 ? -2.133 9.727 12.927 1.00 88.25 166 PHE A N 1
ATOM 1319 C CA . PHE A 1 166 ? -3.001 8.584 12.682 1.00 88.25 166 PHE A CA 1
ATOM 1320 C C . PHE A 1 166 ? -2.345 7.604 11.710 1.00 88.25 166 PHE A C 1
ATOM 1322 O O . PHE A 1 166 ? -2.031 7.961 10.571 1.00 88.25 166 PHE A O 1
ATOM 1329 N N . ARG A 1 167 ? -2.122 6.372 12.167 1.00 90.62 167 ARG A N 1
ATOM 1330 C CA . ARG A 1 167 ? -1.375 5.351 11.423 1.00 90.62 167 ARG A CA 1
ATOM 1331 C C . ARG A 1 167 ? -1.639 3.952 11.958 1.00 90.62 167 ARG A C 1
ATOM 1333 O O . ARG A 1 167 ? -2.025 3.797 13.116 1.00 90.62 167 ARG A O 1
ATOM 1340 N N . PHE A 1 168 ? -1.327 2.939 11.154 1.00 92.94 168 PHE A N 1
ATOM 1341 C CA . PHE A 1 168 ? -1.192 1.580 11.664 1.00 92.94 168 PHE A CA 1
ATOM 1342 C C . PHE A 1 168 ? -0.020 1.512 12.648 1.00 92.94 168 PHE A C 1
ATOM 1344 O O . PHE A 1 168 ? 1.111 1.866 12.312 1.00 92.94 168 PHE A O 1
ATOM 1351 N N . SER A 1 169 ? -0.304 1.074 13.870 1.00 92.56 169 SER A N 1
ATOM 1352 C CA . SER A 1 169 ? 0.695 0.768 14.896 1.00 92.56 169 SER A CA 1
ATOM 1353 C C . SER A 1 169 ? 1.109 -0.702 14.853 1.00 92.56 169 SER A C 1
ATOM 1355 O O . SER A 1 169 ? 2.215 -1.039 15.276 1.00 92.56 169 SER A O 1
ATOM 1357 N N . ARG A 1 170 ? 0.245 -1.574 14.314 1.00 92.69 170 ARG A N 1
ATOM 1358 C CA . ARG A 1 170 ? 0.496 -3.008 14.163 1.00 92.69 170 ARG A CA 1
ATOM 1359 C C . ARG A 1 170 ? -0.266 -3.566 12.963 1.00 92.69 170 ARG A C 1
ATOM 1361 O O . ARG A 1 170 ? -1.443 -3.271 12.792 1.00 92.69 170 ARG A O 1
ATOM 1368 N N . ILE A 1 171 ? 0.407 -4.394 12.167 1.00 93.12 171 ILE A N 1
ATOM 1369 C CA . ILE A 1 171 ? -0.190 -5.250 11.134 1.00 93.12 171 ILE A CA 1
ATOM 1370 C C . ILE A 1 171 ? 0.533 -6.588 11.236 1.00 93.12 171 ILE A C 1
ATOM 1372 O O . ILE A 1 171 ? 1.737 -6.651 10.985 1.00 93.12 171 ILE A O 1
ATOM 1376 N N . ILE A 1 172 ? -0.161 -7.637 11.668 1.00 94.62 172 ILE A N 1
ATOM 1377 C CA . ILE A 1 172 ? 0.437 -8.961 11.855 1.00 94.62 172 ILE A CA 1
ATOM 1378 C C . ILE A 1 172 ? -0.500 -10.057 11.360 1.00 94.62 172 ILE A C 1
ATOM 1380 O O . ILE A 1 172 ? -1.712 -9.972 11.526 1.00 94.62 172 ILE A O 1
ATOM 1384 N N . VAL A 1 173 ? 0.073 -11.120 10.808 1.00 94.19 173 VAL A N 1
ATOM 1385 C CA . VAL A 1 173 ? -0.651 -12.371 10.580 1.00 94.19 173 VAL A CA 1
ATOM 1386 C C . VAL A 1 173 ? -0.287 -13.326 11.707 1.00 94.19 173 VAL A C 1
ATOM 1388 O O . VAL A 1 173 ? 0.896 -13.583 11.936 1.00 94.19 173 VAL A O 1
ATOM 1391 N N . LYS A 1 174 ? -1.287 -13.802 12.446 1.00 95.31 174 LYS A N 1
ATOM 1392 C CA . LYS A 1 174 ? -1.120 -14.720 13.574 1.00 95.31 174 LYS A CA 1
ATOM 1393 C C . LYS A 1 174 ? -2.409 -15.509 13.785 1.00 95.31 174 LYS A C 1
ATOM 1395 O O . LYS A 1 174 ? -3.486 -14.929 13.679 1.00 95.31 174 LYS A O 1
ATOM 1400 N N . ASP A 1 175 ? -2.285 -16.790 14.123 1.00 92.62 175 ASP A N 1
ATOM 1401 C CA . ASP A 1 175 ? -3.417 -17.659 14.474 1.00 92.62 175 ASP A CA 1
ATOM 1402 C C . ASP A 1 175 ? -4.481 -17.698 13.347 1.00 92.62 175 ASP A C 1
ATOM 1404 O O . ASP A 1 175 ? -5.664 -17.490 13.592 1.00 92.62 175 ASP A O 1
ATOM 1408 N N . ASP A 1 176 ? -4.026 -17.859 12.091 1.00 94.38 176 ASP A N 1
ATOM 1409 C CA . ASP A 1 176 ? -4.836 -17.770 10.857 1.00 94.38 176 ASP A CA 1
ATOM 1410 C C . ASP A 1 176 ? -5.741 -16.524 10.788 1.00 94.38 176 ASP A C 1
ATOM 1412 O O . ASP A 1 176 ? -6.839 -16.543 10.235 1.00 94.38 176 ASP A O 1
ATOM 1416 N N . ALA A 1 177 ? -5.272 -15.397 11.321 1.00 97.00 177 ALA A N 1
ATOM 1417 C CA . ALA A 1 177 ? -5.959 -14.119 11.233 1.00 97.00 177 ALA A CA 1
ATOM 1418 C C . ALA A 1 177 ? -4.987 -12.964 10.970 1.00 97.00 177 ALA A C 1
ATOM 1420 O O . ALA A 1 177 ? -3.828 -12.969 11.392 1.00 97.00 177 ALA A O 1
ATOM 1421 N N . 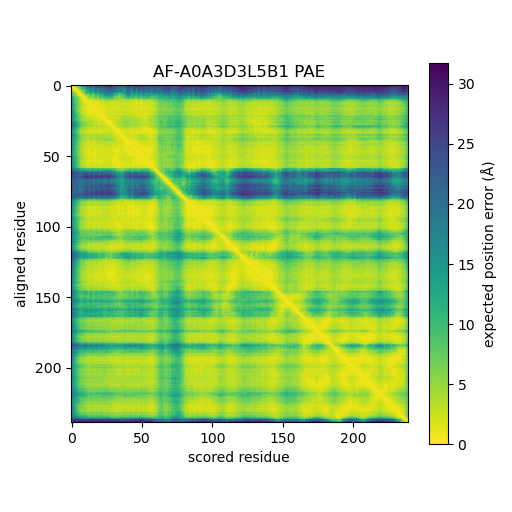LEU A 1 178 ? -5.478 -11.949 10.265 1.00 97.19 178 LEU A N 1
ATOM 1422 C CA . LEU A 1 178 ? -4.818 -10.661 10.098 1.00 97.19 178 LEU A CA 1
ATOM 1423 C C . LEU A 1 178 ? -5.278 -9.729 11.219 1.00 97.19 178 LEU A C 1
ATOM 1425 O O . LEU A 1 178 ? -6.424 -9.286 11.214 1.00 97.19 178 LEU A O 1
ATOM 1429 N N . HIS A 1 179 ? -4.388 -9.417 12.159 1.00 97.88 179 HIS A N 1
ATOM 1430 C CA . HIS A 1 179 ? -4.652 -8.476 13.248 1.00 97.88 179 HIS A CA 1
ATOM 1431 C C . HIS A 1 179 ? -4.037 -7.124 12.931 1.00 97.88 179 HIS A C 1
ATOM 1433 O O . HIS A 1 179 ? -2.868 -7.024 12.536 1.00 97.88 179 HIS A O 1
ATOM 1439 N N . VAL A 1 180 ? -4.822 -6.079 13.146 1.00 97.50 180 VAL A N 1
ATOM 1440 C CA . VAL A 1 180 ? -4.440 -4.700 12.876 1.00 97.50 180 VAL A CA 1
ATOM 1441 C C . VAL A 1 180 ? -4.800 -3.804 14.048 1.00 97.50 180 VAL A C 1
ATOM 1443 O O . VAL A 1 180 ? -5.856 -3.945 14.660 1.00 97.50 180 VAL A O 1
ATOM 1446 N N . SER A 1 181 ? -3.914 -2.855 14.324 1.00 96.75 181 SER A N 1
ATOM 1447 C CA . SER A 1 181 ? -4.117 -1.816 15.329 1.00 96.75 181 SER A CA 1
ATOM 1448 C C . SER A 1 181 ? -3.722 -0.472 14.740 1.00 96.75 181 SER A C 1
ATOM 1450 O O . SER A 1 181 ? -2.758 -0.374 13.969 1.00 96.75 181 SER A O 1
ATOM 1452 N N . VAL A 1 182 ? -4.439 0.576 15.128 1.00 94.88 182 VAL A N 1
ATOM 1453 C CA . VAL A 1 182 ? -4.119 1.959 14.773 1.00 94.88 182 VAL A CA 1
ATOM 1454 C C . VAL A 1 182 ? -3.902 2.811 16.012 1.00 94.88 182 VAL A C 1
ATOM 1456 O O . VAL A 1 182 ? -4.381 2.505 17.099 1.00 94.88 182 VAL A O 1
ATOM 1459 N N . SER A 1 183 ? -3.151 3.896 15.861 1.00 91.69 183 SER A N 1
ATOM 1460 C CA . SER A 1 183 ? -2.913 4.863 16.932 1.00 91.69 183 SER A CA 1
AT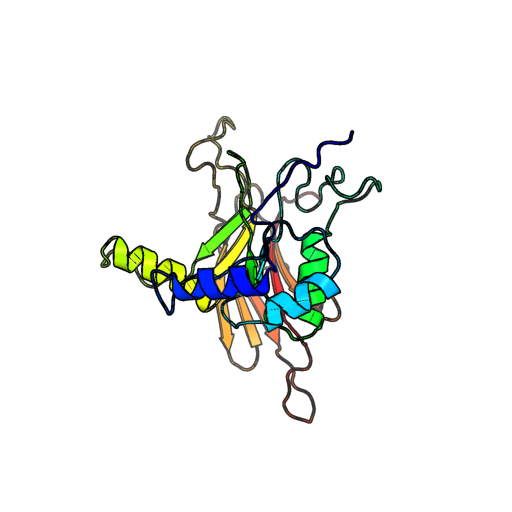OM 1461 C C . SER A 1 183 ? -2.873 6.291 16.400 1.00 91.69 183 SER A C 1
ATOM 1463 O O . SER A 1 183 ? -2.790 6.503 15.192 1.00 91.69 183 SER A O 1
ATOM 1465 N N . GLY A 1 184 ? -2.934 7.268 17.313 1.00 86.62 184 GLY A N 1
ATOM 1466 C CA . GLY A 1 184 ? -2.753 8.692 17.011 1.00 86.62 184 GLY A CA 1
ATOM 1467 C C . GLY A 1 184 ? -3.976 9.399 16.423 1.00 86.62 184 GLY A C 1
ATOM 1468 O O . GLY A 1 184 ? -3.816 10.323 15.617 1.00 86.62 184 GLY A O 1
ATOM 1469 N N . SER A 1 185 ? -5.181 8.972 16.822 1.00 75.69 185 SER A N 1
ATOM 1470 C CA . SER A 1 185 ? -6.439 9.661 16.519 1.00 75.69 185 SER A CA 1
ATOM 1471 C C . SER A 1 185 ? -6.446 11.095 17.067 1.00 75.69 185 SER A C 1
ATOM 1473 O O . SER A 1 185 ? -5.900 11.392 18.127 1.00 75.69 185 SER A O 1
ATOM 1475 N N . ASP A 1 186 ? -7.071 11.994 16.313 1.00 76.44 186 ASP A N 1
ATOM 1476 C CA . ASP A 1 186 ? -7.231 13.414 16.634 1.00 76.44 186 ASP A CA 1
ATOM 1477 C C . ASP A 1 186 ? -8.496 13.611 17.488 1.00 76.44 186 ASP A C 1
ATOM 1479 O O . ASP A 1 186 ? -9.526 13.053 17.114 1.00 76.44 186 ASP A O 1
ATOM 1483 N N . PRO A 1 187 ? -8.503 14.436 18.555 1.00 77.69 187 PRO A N 1
ATOM 1484 C CA . PRO A 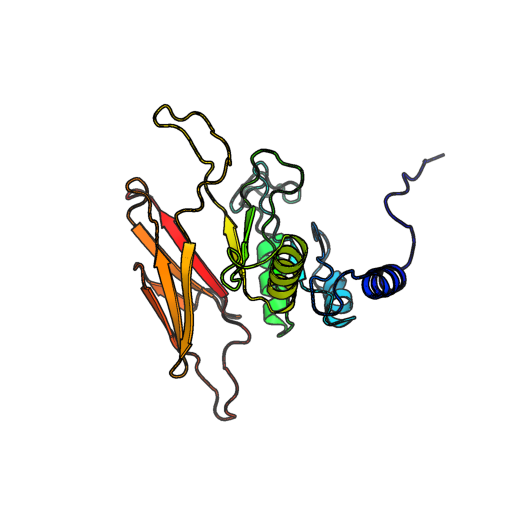1 187 ? -9.735 14.787 19.269 1.00 77.69 187 PRO A CA 1
ATOM 1485 C C . PRO A 1 187 ? -10.868 15.296 18.362 1.00 77.69 187 PRO A C 1
ATOM 1487 O O . PRO A 1 187 ? -12.040 15.071 18.655 1.00 77.69 187 PRO A O 1
ATOM 1490 N N . LYS A 1 188 ? -10.540 15.935 17.225 1.00 78.12 188 LYS A N 1
ATOM 1491 C CA . LYS A 1 188 ? -11.534 16.369 16.220 1.00 78.12 188 LYS A CA 1
ATOM 1492 C C . LYS A 1 188 ? -12.128 15.214 15.398 1.00 78.12 188 LYS A C 1
ATOM 1494 O O . LYS A 1 188 ? -13.142 15.395 14.730 1.00 78.12 188 LYS A O 1
ATOM 1499 N N . ARG A 1 189 ? -11.489 14.044 15.407 1.00 82.94 189 ARG A N 1
ATOM 1500 C CA . ARG A 1 189 ? -11.892 12.819 14.701 1.00 82.94 189 ARG A CA 1
ATOM 1501 C C . ARG A 1 189 ? -11.797 11.626 15.660 1.00 82.94 189 ARG A C 1
ATOM 1503 O O . ARG A 1 189 ? -10.907 10.788 15.499 1.00 82.94 189 ARG A O 1
ATOM 1510 N N . PRO A 1 190 ? -12.650 11.599 16.699 1.00 84.88 190 PRO A N 1
ATOM 1511 C CA . PRO A 1 190 ? -12.521 10.640 17.790 1.00 84.88 190 PRO A CA 1
ATOM 1512 C C . PRO A 1 190 ? -12.943 9.227 17.382 1.00 84.88 190 PRO A C 1
ATOM 1514 O O . PRO A 1 190 ? -12.569 8.271 18.052 1.00 84.88 190 PRO A O 1
ATOM 1517 N N . ASN A 1 191 ? -13.711 9.093 16.299 1.00 89.62 191 ASN A N 1
ATOM 1518 C CA . ASN A 1 191 ? -14.182 7.803 15.831 1.00 89.62 191 ASN A CA 1
ATOM 1519 C C . ASN A 1 191 ? -13.143 7.177 14.911 1.00 89.62 191 ASN A C 1
ATOM 1521 O O . ASN A 1 191 ? -12.555 7.856 14.063 1.00 89.62 191 ASN A O 1
ATOM 1525 N N . VAL A 1 192 ? -12.956 5.871 15.062 1.00 92.12 192 VAL A N 1
ATOM 1526 C CA . VAL A 1 192 ? -12.046 5.073 14.250 1.00 92.12 192 VAL A CA 1
ATOM 1527 C C . VAL A 1 192 ? -12.823 3.924 13.636 1.00 92.12 192 VAL A C 1
ATOM 1529 O O . VAL A 1 192 ? -13.620 3.289 14.316 1.00 92.12 192 VAL A O 1
ATOM 1532 N N . GLN A 1 193 ? -12.568 3.660 12.359 1.00 94.12 193 GLN A N 1
ATOM 1533 C CA . GLN A 1 193 ? -13.115 2.511 11.655 1.00 94.12 193 GLN A CA 1
ATOM 1534 C C . GLN A 1 193 ? -12.009 1.792 10.897 1.00 94.12 193 GLN A C 1
ATOM 1536 O O . GLN A 1 193 ? -11.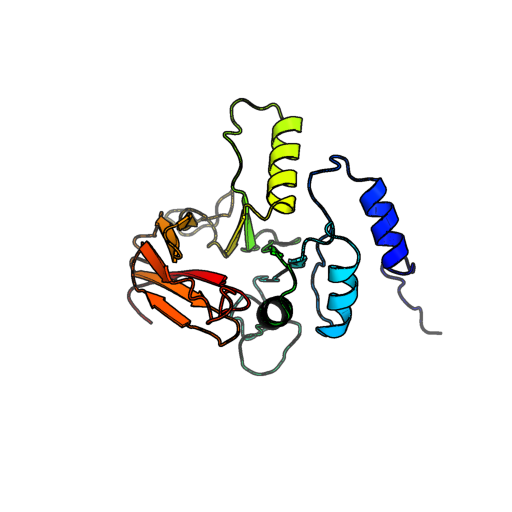239 2.422 10.168 1.00 94.12 193 GLN A O 1
ATOM 1541 N N . ILE A 1 194 ? -11.966 0.473 11.039 1.00 97.12 194 ILE A N 1
ATOM 1542 C CA . ILE A 1 194 ? -11.102 -0.429 10.286 1.00 97.12 194 ILE A CA 1
ATOM 1543 C C . ILE A 1 194 ? -11.977 -1.232 9.327 1.00 97.12 194 ILE A C 1
ATOM 1545 O O . ILE A 1 194 ? -13.023 -1.752 9.714 1.00 97.12 194 ILE A O 1
ATOM 1549 N N . ARG A 1 195 ? -11.555 -1.335 8.066 1.00 97.50 195 ARG A N 1
ATOM 1550 C CA . ARG A 1 195 ? -12.236 -2.129 7.039 1.00 97.50 195 ARG A CA 1
ATOM 1551 C C . ARG A 1 195 ? -11.296 -3.170 6.466 1.00 97.50 195 ARG A C 1
ATOM 1553 O O . ARG A 1 195 ? -10.150 -2.857 6.149 1.00 97.50 195 ARG A O 1
ATOM 1560 N N . PHE A 1 196 ? -11.816 -4.373 6.264 1.00 97.31 196 PHE A N 1
ATOM 1561 C CA . PHE A 1 196 ? -11.147 -5.437 5.526 1.00 97.31 196 PHE A CA 1
ATOM 1562 C C . PHE A 1 196 ? -11.850 -5.628 4.187 1.00 97.31 196 PHE A C 1
ATOM 1564 O O . PHE A 1 196 ? -13.058 -5.864 4.132 1.00 97.31 196 PHE A O 1
ATOM 1571 N N . ILE A 1 197 ? -11.087 -5.501 3.108 1.00 94.94 197 ILE A N 1
ATOM 1572 C CA . ILE A 1 197 ? -11.546 -5.586 1.727 1.00 94.94 197 ILE A CA 1
ATOM 1573 C C . ILE A 1 197 ? -10.892 -6.804 1.086 1.00 94.94 197 ILE A C 1
ATOM 1575 O O . ILE A 1 197 ? -9.689 -7.012 1.227 1.00 94.94 197 ILE A O 1
ATOM 1579 N N . THR A 1 198 ? -11.687 -7.590 0.375 1.00 95.44 198 THR A N 1
ATOM 1580 C CA . THR A 1 198 ? -11.262 -8.781 -0.365 1.00 95.44 198 THR A CA 1
ATOM 1581 C C . THR A 1 198 ? -11.589 -8.623 -1.847 1.00 95.44 198 THR A C 1
ATOM 1583 O O . THR A 1 198 ? -12.139 -7.604 -2.277 1.00 95.44 198 THR A O 1
ATOM 1586 N N . ASP A 1 199 ? -11.319 -9.654 -2.640 1.00 93.25 199 ASP A N 1
ATOM 1587 C CA . ASP A 1 199 ? -11.748 -9.733 -4.035 1.00 93.25 199 ASP A CA 1
ATOM 1588 C C . ASP A 1 199 ? -13.272 -9.635 -4.216 1.00 93.25 199 ASP A C 1
ATOM 1590 O O . ASP A 1 199 ? -13.720 -9.165 -5.267 1.00 93.25 199 ASP A O 1
ATOM 1594 N N . GLN A 1 200 ? -14.050 -9.954 -3.178 1.00 92.38 200 GLN A N 1
ATOM 1595 C CA . GLN A 1 200 ? -15.513 -9.842 -3.151 1.00 92.38 200 GLN A CA 1
ATOM 1596 C C . GLN A 1 200 ? -16.021 -8.483 -2.627 1.00 92.38 200 GLN A C 1
ATOM 1598 O O . GLN A 1 200 ? -17.225 -8.272 -2.506 1.00 92.38 200 GLN A O 1
ATOM 1603 N N . GLY A 1 201 ? -15.123 -7.537 -2.329 1.00 91.56 201 GLY A N 1
ATOM 1604 C CA . GLY A 1 201 ? -15.465 -6.223 -1.777 1.00 91.56 201 GLY A CA 1
ATOM 1605 C C . GLY A 1 201 ? -15.261 -6.140 -0.262 1.00 91.56 201 GLY A C 1
ATOM 1606 O O . GLY A 1 201 ? -14.396 -6.819 0.294 1.00 91.56 201 GLY A O 1
ATOM 1607 N N . ILE A 1 202 ? -16.007 -5.258 0.412 1.00 94.38 202 ILE A N 1
ATOM 1608 C CA . ILE A 1 202 ? -15.877 -5.047 1.862 1.00 94.38 202 ILE A CA 1
ATOM 1609 C C . ILE A 1 202 ? -16.395 -6.289 2.594 1.00 94.38 202 ILE A C 1
ATOM 1611 O O . ILE A 1 202 ? -17.588 -6.572 2.570 1.00 94.38 202 ILE A O 1
ATOM 1615 N N . ALA A 1 203 ? -15.493 -7.009 3.256 1.00 96.94 203 ALA A N 1
ATOM 1616 C CA . ALA A 1 203 ? -15.799 -8.249 3.963 1.00 96.94 203 ALA A CA 1
ATOM 1617 C C . ALA A 1 203 ? -16.054 -8.035 5.463 1.00 96.94 203 ALA A C 1
ATOM 1619 O O . ALA A 1 203 ? -16.736 -8.839 6.091 1.00 96.94 203 ALA A O 1
ATOM 1620 N N . SER A 1 204 ? -15.496 -6.973 6.052 1.00 97.44 204 SER A N 1
ATOM 1621 C CA . SER A 1 204 ? -15.721 -6.625 7.458 1.00 97.44 204 SER A CA 1
ATOM 1622 C C . SER A 1 204 ? -15.476 -5.138 7.714 1.00 97.44 204 SER A C 1
ATOM 1624 O O . SER A 1 204 ? -14.584 -4.534 7.110 1.00 97.44 204 SER A O 1
ATOM 1626 N N . ILE A 1 205 ? -16.268 -4.564 8.619 1.00 97.31 205 ILE A N 1
ATOM 1627 C CA . ILE A 1 205 ? -16.145 -3.199 9.131 1.00 97.31 205 ILE A CA 1
ATOM 1628 C C . ILE A 1 205 ? -16.179 -3.281 10.656 1.00 97.31 205 ILE A C 1
ATOM 1630 O O . ILE A 1 205 ? -17.081 -3.897 11.219 1.00 97.31 205 ILE A O 1
ATOM 1634 N N . VAL A 1 206 ? -15.206 -2.658 11.316 1.00 97.50 206 VAL A N 1
ATOM 1635 C CA . VAL A 1 206 ? -15.093 -2.631 12.775 1.00 97.50 206 VAL A CA 1
ATOM 1636 C C . VAL A 1 206 ? -14.861 -1.195 13.229 1.00 97.50 206 VAL A C 1
ATOM 1638 O O . VAL A 1 206 ? -13.851 -0.587 12.875 1.00 97.50 206 VAL A O 1
ATOM 1641 N N . ASP A 1 207 ? -15.776 -0.653 14.029 1.00 95.38 207 ASP A N 1
ATOM 1642 C CA . ASP A 1 207 ? -15.643 0.671 14.647 1.00 95.38 207 ASP A CA 1
ATOM 1643 C C . ASP A 1 207 ? -14.818 0.589 15.941 1.00 95.38 207 ASP A C 1
ATOM 1645 O O . ASP A 1 207 ? -15.327 0.728 17.053 1.00 95.38 207 ASP A O 1
ATOM 1649 N N . ALA A 1 208 ? -13.525 0.295 15.794 1.00 95.19 208 ALA A N 1
ATOM 1650 C CA . ALA A 1 208 ? -12.572 0.212 16.895 1.00 95.19 208 ALA A CA 1
ATOM 1651 C C . ALA A 1 208 ? -11.142 0.527 16.430 1.00 95.19 208 ALA A C 1
ATOM 1653 O O . ALA A 1 208 ? -10.832 0.519 15.239 1.00 95.19 208 ALA A O 1
ATOM 1654 N N . ALA A 1 209 ? -10.250 0.784 17.392 1.00 95.44 209 ALA A N 1
ATOM 1655 C CA . ALA A 1 209 ? -8.824 0.999 17.133 1.00 95.44 209 ALA A CA 1
ATOM 1656 C C . ALA A 1 209 ? -8.045 -0.301 16.860 1.00 95.44 209 ALA A C 1
ATOM 1658 O O . ALA A 1 209 ? -6.898 -0.250 16.412 1.00 95.44 209 ALA A O 1
ATOM 1659 N N . GLU A 1 210 ? -8.660 -1.453 17.119 1.00 97.75 210 GLU A N 1
ATOM 1660 C CA . GLU A 1 210 ? -8.093 -2.778 16.895 1.00 97.75 210 GLU A CA 1
ATOM 1661 C C . GLU A 1 210 ? -9.135 -3.673 16.233 1.00 97.75 210 GLU A C 1
ATOM 1663 O O . GLU A 1 210 ? -10.321 -3.605 16.557 1.00 97.75 210 GLU A O 1
ATOM 1668 N N . ALA A 1 211 ? -8.693 -4.509 15.299 1.00 98.19 211 ALA A N 1
ATOM 1669 C CA . ALA A 1 211 ? -9.555 -5.475 14.643 1.00 98.19 211 ALA A CA 1
ATOM 1670 C C . ALA A 1 211 ? -8.755 -6.686 14.158 1.00 98.19 211 ALA A C 1
ATOM 1672 O O . ALA A 1 211 ? -7.554 -6.600 13.892 1.00 98.19 211 ALA A O 1
ATOM 1673 N N . ALA A 1 212 ? -9.450 -7.807 13.991 1.00 98.06 212 ALA A N 1
ATOM 1674 C CA . ALA A 1 212 ? -8.901 -9.018 13.404 1.00 98.06 212 ALA A CA 1
ATOM 1675 C C . ALA A 1 212 ? -9.801 -9.506 12.268 1.00 98.06 212 ALA A C 1
ATOM 1677 O O . ALA A 1 212 ? -11.026 -9.405 12.346 1.00 98.06 212 ALA A O 1
ATOM 1678 N N . PHE A 1 213 ? -9.187 -10.054 11.224 1.00 98.19 213 PHE A N 1
ATOM 1679 C CA . PHE A 1 213 ? -9.886 -10.673 10.107 1.00 98.19 213 PHE A CA 1
ATOM 1680 C C . PHE A 1 213 ? -9.430 -12.121 9.932 1.00 98.19 213 PHE A C 1
ATOM 1682 O O . PHE A 1 213 ? -8.232 -12.347 9.740 1.00 98.19 213 PHE A O 1
ATOM 1689 N N . PRO A 1 214 ? -10.348 -13.100 9.991 1.00 97.50 214 PRO A N 1
ATOM 1690 C CA . PRO A 1 214 ? -9.995 -14.502 9.834 1.00 97.50 214 PRO A CA 1
ATOM 1691 C C . PRO A 1 214 ? -9.554 -14.790 8.396 1.00 97.50 214 PRO A C 1
ATOM 1693 O O . PRO A 1 214 ? -10.256 -14.485 7.433 1.00 97.50 214 PRO A O 1
ATOM 1696 N N . LEU A 1 215 ? -8.396 -15.423 8.251 1.00 96.50 215 LEU A N 1
ATOM 1697 C CA . LEU A 1 215 ? -7.852 -15.896 6.986 1.00 96.50 215 LEU A CA 1
ATOM 1698 C C . LEU A 1 215 ? -8.351 -17.319 6.736 1.00 96.50 215 LEU A C 1
ATOM 1700 O O . LEU A 1 215 ? -7.663 -18.304 7.001 1.00 96.50 215 LEU A O 1
ATOM 1704 N N . LYS A 1 216 ? -9.587 -17.415 6.245 1.00 95.50 216 LYS A N 1
ATOM 1705 C CA . LYS A 1 216 ? -10.224 -18.697 5.942 1.00 95.50 216 LYS A CA 1
ATOM 1706 C C . LYS A 1 216 ? -9.502 -19.427 4.817 1.00 95.50 216 LYS A C 1
ATOM 1708 O O . LYS A 1 216 ? -9.013 -18.808 3.866 1.00 95.50 216 LYS A O 1
ATOM 1713 N N . ARG A 1 217 ? -9.474 -20.752 4.935 1.00 94.62 217 ARG A N 1
ATOM 1714 C CA . ARG A 1 217 ? -8.912 -21.655 3.938 1.00 94.62 217 ARG A CA 1
ATOM 1715 C C . ARG A 1 217 ? -9.986 -22.600 3.430 1.00 94.62 217 ARG A C 1
ATOM 1717 O O . ARG A 1 217 ? -10.789 -23.089 4.219 1.00 94.62 217 ARG A O 1
ATOM 1724 N N . ASP A 1 218 ? -9.961 -22.860 2.131 1.00 93.38 218 ASP A N 1
ATOM 1725 C CA . ASP A 1 218 ? -10.823 -23.847 1.498 1.00 93.38 218 ASP A CA 1
ATOM 1726 C C . ASP A 1 218 ? -10.411 -25.286 1.870 1.00 93.38 218 ASP A C 1
ATOM 1728 O O . ASP A 1 218 ? -9.412 -25.525 2.555 1.00 93.38 218 ASP A O 1
ATOM 1732 N N . ALA A 1 219 ? -11.166 -26.272 1.377 1.00 94.62 219 ALA A N 1
ATOM 1733 C CA . ALA A 1 219 ? -10.889 -27.691 1.611 1.00 94.62 219 ALA A CA 1
ATOM 1734 C C . ALA A 1 219 ? -9.510 -28.157 1.090 1.00 94.62 219 ALA A C 1
ATOM 1736 O O . ALA A 1 219 ? -9.031 -29.212 1.497 1.00 94.62 219 ALA A O 1
ATOM 1737 N N . SER A 1 220 ? -8.863 -27.385 0.208 1.00 94.00 220 SER A N 1
ATOM 1738 C CA . SER A 1 220 ? -7.509 -27.646 -0.297 1.00 94.00 220 SER A CA 1
ATOM 1739 C C . SER A 1 220 ? -6.408 -26.950 0.519 1.00 94.00 220 SER A C 1
ATOM 1741 O O . SER A 1 220 ? -5.226 -27.078 0.200 1.00 94.00 220 SER A O 1
ATOM 1743 N N . GLY A 1 221 ? -6.770 -26.207 1.572 1.00 92.44 221 GLY A N 1
ATOM 1744 C CA . GLY A 1 221 ? -5.844 -25.453 2.421 1.00 92.44 221 GLY A CA 1
ATOM 1745 C C . GLY A 1 221 ? -5.414 -24.099 1.840 1.00 92.44 221 GLY A C 1
ATOM 1746 O O . GLY A 1 221 ? -4.588 -23.395 2.441 1.00 92.44 221 GLY A O 1
ATOM 1747 N N . ARG A 1 222 ? -5.964 -23.695 0.690 1.00 91.88 222 ARG A N 1
ATOM 1748 C CA . ARG A 1 222 ? -5.686 -22.392 0.077 1.00 91.88 222 ARG A CA 1
ATOM 1749 C C . ARG A 1 222 ? -6.527 -21.308 0.730 1.00 91.88 222 ARG A C 1
ATOM 1751 O O . ARG A 1 222 ? -7.661 -21.562 1.104 1.00 91.88 222 ARG A O 1
ATOM 1758 N N . LEU A 1 223 ? -5.988 -20.092 0.827 1.00 92.88 223 LEU A N 1
ATOM 1759 C CA . LEU A 1 223 ? -6.778 -18.940 1.269 1.00 92.88 223 LEU A CA 1
ATOM 1760 C C . LEU A 1 223 ? -7.969 -18.728 0.330 1.00 92.88 223 LEU A C 1
ATOM 1762 O O . LEU A 1 223 ? -7.793 -18.730 -0.888 1.00 92.88 223 LEU A O 1
ATOM 1766 N N . GLU A 1 224 ? -9.153 -18.540 0.914 1.00 93.75 224 GLU A N 1
ATOM 1767 C CA . GLU A 1 224 ? -10.386 -18.287 0.158 1.00 93.75 224 GLU A CA 1
ATOM 1768 C C . GLU A 1 224 ? -10.323 -16.937 -0.568 1.00 93.75 224 GLU A C 1
ATOM 1770 O O . GLU A 1 224 ? -10.682 -16.841 -1.738 1.00 93.75 224 GLU A O 1
ATOM 1775 N N . ALA A 1 225 ? -9.831 -15.898 0.115 1.00 93.56 225 ALA A N 1
ATOM 1776 C CA . ALA A 1 225 ? -9.681 -14.566 -0.458 1.00 93.56 225 ALA A CA 1
ATOM 1777 C C . ALA A 1 225 ? -8.398 -14.466 -1.297 1.00 93.56 225 ALA A C 1
A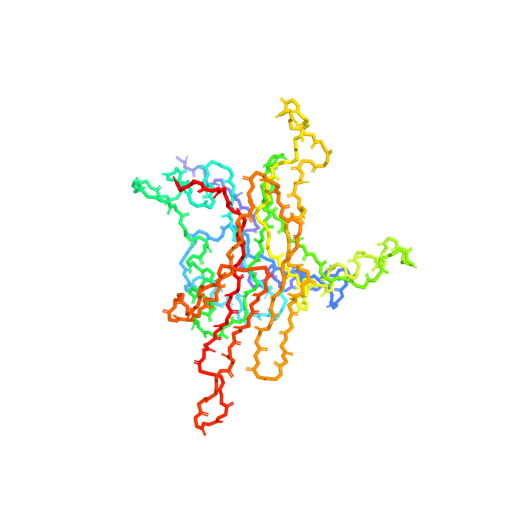TOM 1779 O O . ALA A 1 225 ? -7.309 -14.814 -0.828 1.00 93.56 225 ALA A O 1
ATOM 1780 N N . ALA A 1 226 ? -8.505 -13.912 -2.508 1.00 91.56 226 ALA A N 1
ATOM 1781 C CA . ALA A 1 226 ? -7.346 -13.693 -3.381 1.00 91.56 226 ALA A CA 1
ATOM 1782 C C . ALA A 1 226 ? -6.395 -12.623 -2.818 1.00 91.56 226 ALA A C 1
ATOM 1784 O O . ALA A 1 226 ? -5.180 -12.687 -3.011 1.00 91.56 226 ALA A O 1
ATOM 1785 N N . PHE A 1 227 ? -6.949 -11.646 -2.099 1.00 93.62 227 PHE A N 1
ATOM 1786 C CA . PHE A 1 227 ? -6.205 -10.662 -1.324 1.00 93.62 227 PHE A CA 1
ATOM 1787 C C . PHE A 1 227 ? -7.025 -10.198 -0.118 1.00 93.62 227 PHE A C 1
ATOM 1789 O O . PHE A 1 227 ? -8.250 -10.302 -0.105 1.00 93.62 227 PHE A O 1
ATOM 1796 N N . VAL A 1 228 ? -6.341 -9.623 0.873 1.00 94.88 228 VAL A N 1
ATOM 1797 C CA . VAL A 1 228 ? -6.970 -8.845 1.944 1.00 94.88 228 VAL A CA 1
ATOM 1798 C C . VAL A 1 228 ? -6.269 -7.495 2.017 1.00 94.88 228 VAL A C 1
ATOM 1800 O O . VAL A 1 228 ? -5.072 -7.420 2.293 1.00 94.88 228 VAL A O 1
ATOM 1803 N N . ARG A 1 229 ? -7.010 -6.421 1.755 1.00 93.88 229 ARG A N 1
ATOM 1804 C CA . ARG A 1 229 ? -6.564 -5.037 1.916 1.00 93.88 229 ARG A CA 1
ATOM 1805 C C . ARG A 1 229 ? -7.232 -4.454 3.152 1.00 93.88 229 ARG A C 1
ATOM 1807 O O . ARG A 1 229 ? -8.425 -4.644 3.361 1.00 93.88 229 ARG A O 1
ATOM 1814 N N . VAL A 1 230 ? -6.459 -3.740 3.963 1.00 95.31 230 VAL A N 1
ATOM 1815 C CA . VAL A 1 230 ? -6.969 -3.092 5.174 1.00 95.31 230 VAL A CA 1
ATOM 1816 C C . VAL A 1 230 ? -6.962 -1.587 4.986 1.00 95.31 230 VAL A C 1
ATOM 1818 O O . VAL A 1 230 ? -5.953 -1.007 4.586 1.00 95.31 230 VAL A O 1
ATOM 1821 N N . GLU A 1 231 ? -8.086 -0.958 5.294 1.00 93.94 231 GLU A N 1
ATOM 1822 C CA . GLU A 1 231 ? -8.202 0.490 5.410 1.00 93.94 231 GLU A CA 1
ATOM 1823 C C . GLU A 1 231 ? -8.471 0.857 6.865 1.00 93.94 231 GLU A C 1
ATOM 1825 O O . GLU A 1 231 ? -9.157 0.129 7.581 1.00 93.94 231 GLU A O 1
ATOM 1830 N N . ALA A 1 232 ? -7.970 2.012 7.289 1.00 92.81 232 ALA A N 1
ATOM 1831 C CA . ALA A 1 232 ? -8.348 2.598 8.561 1.00 92.81 232 ALA A CA 1
ATOM 1832 C C . ALA A 1 232 ? -8.635 4.088 8.392 1.00 92.81 232 ALA A C 1
ATOM 1834 O O . ALA A 1 232 ? -7.905 4.800 7.697 1.00 92.81 232 ALA A O 1
ATOM 1835 N N . PHE A 1 233 ? -9.690 4.552 9.051 1.00 89.50 233 PHE A N 1
ATOM 1836 C CA . PHE A 1 233 ? -10.175 5.921 8.971 1.00 89.50 233 PHE A CA 1
ATOM 1837 C C . PHE A 1 233 ? -10.365 6.485 10.368 1.00 89.50 233 PHE A C 1
ATOM 1839 O O . PHE A 1 233 ? -10.918 5.815 11.235 1.00 89.50 233 PHE A O 1
ATOM 1846 N N . ALA A 1 234 ? -9.971 7.741 10.550 1.00 87.38 234 ALA A N 1
ATOM 1847 C CA . ALA A 1 234 ? -10.431 8.560 11.659 1.00 87.38 234 ALA A CA 1
ATOM 1848 C C . ALA A 1 234 ? -11.447 9.570 11.117 1.00 87.38 234 ALA A C 1
ATOM 1850 O O . ALA A 1 234 ? -11.157 10.265 10.138 1.00 87.38 234 ALA A O 1
ATOM 1851 N N . TYR A 1 235 ? -12.620 9.670 11.739 1.00 83.38 235 TYR A N 1
ATOM 1852 C CA . TYR A 1 235 ? -13.708 10.536 11.278 1.00 83.38 235 TYR A CA 1
ATOM 1853 C C . TYR A 1 235 ? -14.359 11.315 12.439 1.00 83.38 235 TYR A C 1
ATOM 1855 O O . TYR A 1 235 ? -14.255 10.905 13.601 1.00 83.38 235 TYR A O 1
ATOM 1863 N N . PRO A 1 236 ? -14.945 12.499 12.167 1.00 81.19 236 PRO A N 1
ATOM 1864 C CA . PRO A 1 236 ? -15.624 13.299 13.188 1.00 81.19 236 PRO A CA 1
ATOM 1865 C C . PRO A 1 236 ? -16.905 12.615 13.694 1.00 81.19 236 PRO A C 1
ATOM 1867 O O . PRO A 1 236 ? -17.366 11.628 13.129 1.00 81.19 236 PRO A O 1
ATOM 1870 N N . LYS A 1 237 ? -17.508 13.161 14.760 1.00 77.44 237 LYS A N 1
ATOM 1871 C CA . LYS A 1 237 ? -18.779 12.659 15.322 1.00 77.44 237 LYS A CA 1
ATOM 1872 C C . LYS A 1 237 ? -19.994 12.840 14.403 1.00 77.44 237 LYS A C 1
ATOM 1874 O O . LYS A 1 237 ? -21.037 12.263 14.675 1.00 77.44 237 LYS A O 1
ATOM 1879 N N . THR A 1 238 ? -19.876 13.648 13.358 1.00 64.12 238 THR A N 1
ATOM 1880 C CA . THR A 1 238 ? -20.975 14.006 12.458 1.00 64.12 238 THR A CA 1
ATOM 1881 C C . THR A 1 238 ? -20.655 13.532 11.046 1.00 64.12 238 THR A C 1
ATOM 1883 O O . THR A 1 238 ? -19.567 13.829 10.547 1.00 64.12 238 THR A O 1
ATOM 1886 N N . HIS A 1 239 ? -21.585 12.787 10.444 1.00 47.66 239 HIS A N 1
ATOM 1887 C CA . HIS A 1 239 ? -21.563 12.415 9.028 1.00 47.66 239 HIS A CA 1
ATOM 1888 C C . HIS A 1 239 ? -21.905 13.607 8.135 1.00 47.66 239 HIS A C 1
ATOM 1890 O O . HIS A 1 239 ? -22.755 14.423 8.558 1.00 47.66 239 HIS A O 1
#